Protein AF-A0A8B6G4E2-F1 (afdb_monomer)

Foldseek 3Di:
DDDDVVVVCVLVVLQWDADPVGDTDHDVVGPQQADDVSHRFQCSVVQADDPWDWAGDPPHIFTREDQQADRVRSSPDGDFVCVVQPQPDPWDWDGDRNDIATREDPQFDDRRRPHGVADWEDEEEAEAEQAPPPQVRLVVSLVVVLVVLVVFQAAPTHYFYWYWYDFPEIDTQGASHNDRDSVVVNVSSVVDTHDHGHHDVPNHVVVVVVPCSPDPPPD

Radius of gyration: 39.86 Å; Cα contacts (8 Å, |Δi|>4): 377; chains: 1; bounding box: 73×33×114 Å

Solvent-accessible surface area (backbone atoms only — not comparable to full-atom values): 12540 Å² total; per-residue (Å²): 132,91,79,53,74,70,57,50,54,59,47,46,71,46,41,28,43,69,50,100,83,76,51,72,42,82,36,86,79,46,56,92,50,41,49,98,86,26,47,82,35,57,46,70,72,62,69,40,28,85,83,24,50,64,41,65,50,100,89,45,64,45,46,52,47,51,93,32,33,22,65,93,54,34,19,65,41,71,34,62,45,48,81,76,60,64,32,32,84,79,19,48,60,43,70,38,87,65,41,66,47,42,53,44,43,98,56,32,36,67,79,40,20,77,39,69,66,64,72,61,65,39,83,44,74,47,80,43,65,28,32,41,86,49,68,68,53,33,54,52,53,44,50,51,50,46,57,51,43,72,75,49,63,42,22,98,72,25,38,19,55,22,31,33,38,27,24,79,60,54,44,78,75,37,49,39,78,76,44,61,37,45,67,62,44,40,59,54,48,70,69,68,72,53,43,94,45,61,78,40,67,72,62,24,56,54,44,60,71,65,47,72,78,82,62,78,74,84,125

pLDDT: mean 79.57, std 17.5, range [35.31, 98.06]

Structure (mmCIF, N/CA/C/O backbone):
data_AF-A0A8B6G4E2-F1
#
_entry.id   AF-A0A8B6G4E2-F1
#
loop_
_atom_site.group_PDB
_atom_site.id
_atom_site.type_symbol
_atom_site.label_atom_id
_atom_site.label_alt_id
_atom_site.label_comp_id
_atom_site.label_asym_id
_atom_site.label_entity_id
_atom_site.label_seq_id
_atom_site.pdbx_PDB_ins_code
_atom_site.Cartn_x
_atom_site.Cartn_y
_atom_site.Cartn_z
_atom_site.occupancy
_atom_site.B_iso_or_equiv
_atom_site.auth_seq_id
_atom_site.auth_comp_id
_atom_site.auth_asym_id
_atom_site.auth_atom_id
_atom_site.pdbx_PDB_model_num
ATOM 1 N N . MET A 1 1 ? 30.696 2.461 -69.871 1.00 38.56 1 MET A N 1
ATOM 2 C CA . MET A 1 1 ? 29.418 3.190 -69.731 1.00 38.56 1 MET A CA 1
ATOM 3 C C . MET A 1 1 ? 29.715 4.412 -68.877 1.00 38.56 1 MET A C 1
ATOM 5 O O . MET A 1 1 ? 30.389 4.253 -67.870 1.00 38.56 1 MET A O 1
ATOM 9 N N . LEU A 1 2 ? 29.356 5.613 -69.334 1.00 35.50 2 LEU A N 1
ATOM 10 C CA . LEU A 1 2 ? 29.649 6.868 -68.633 1.00 35.50 2 LEU A CA 1
ATOM 11 C C . LEU A 1 2 ? 28.738 6.973 -67.405 1.00 35.50 2 LEU A C 1
ATOM 13 O O . LEU A 1 2 ? 27.527 7.116 -67.555 1.00 35.50 2 LEU A O 1
ATOM 17 N N . HIS A 1 3 ? 29.309 6.870 -66.208 1.00 45.00 3 HIS A N 1
ATOM 18 C CA . HIS A 1 3 ? 28.585 7.107 -64.962 1.00 45.00 3 HIS A CA 1
ATOM 19 C C . HIS A 1 3 ? 28.588 8.619 -64.641 1.00 45.00 3 HIS A C 1
ATOM 21 O O . HIS A 1 3 ? 29.607 9.296 -64.765 1.00 45.00 3 HIS A O 1
ATOM 27 N N . ASN A 1 4 ? 27.403 9.139 -64.313 1.00 46.47 4 ASN A N 1
ATOM 28 C CA . ASN A 1 4 ? 27.035 10.538 -64.036 1.00 46.47 4 ASN A CA 1
ATOM 29 C C . ASN A 1 4 ? 27.764 11.094 -62.777 1.00 46.47 4 ASN A C 1
ATOM 31 O O . ASN A 1 4 ? 28.052 10.340 -61.849 1.00 46.47 4 ASN A O 1
ATOM 35 N N . GLU A 1 5 ? 28.055 12.399 -62.701 1.00 52.06 5 GLU A N 1
ATOM 36 C CA . GLU A 1 5 ? 28.668 13.045 -61.518 1.00 52.06 5 GLU A CA 1
ATOM 37 C C . GLU A 1 5 ? 27.904 12.811 -60.195 1.00 52.06 5 GLU A C 1
ATOM 39 O O . GLU A 1 5 ? 28.538 12.686 -59.152 1.00 52.06 5 GLU A O 1
ATOM 44 N N . GLN A 1 6 ? 26.582 12.622 -60.220 1.00 49.38 6 GLN A N 1
ATOM 45 C CA . GLN A 1 6 ? 25.785 12.213 -59.052 1.00 49.38 6 GLN A CA 1
ATOM 46 C C . GLN A 1 6 ? 26.131 10.804 -58.558 1.00 49.38 6 GLN A C 1
ATOM 48 O O . GLN A 1 6 ? 26.122 10.554 -57.357 1.00 49.38 6 GLN A O 1
ATOM 53 N N . SER A 1 7 ? 26.474 9.874 -59.458 1.00 51.03 7 SER A N 1
ATOM 54 C CA . SER A 1 7 ? 26.975 8.562 -59.028 1.00 51.03 7 SER A CA 1
ATOM 55 C C . SER A 1 7 ? 28.370 8.671 -58.409 1.00 51.03 7 SER A C 1
ATOM 57 O O . SER A 1 7 ? 28.667 7.938 -57.475 1.00 51.03 7 SER A O 1
ATOM 59 N N . ARG A 1 8 ? 29.195 9.640 -58.837 1.00 51.41 8 ARG A N 1
ATOM 60 C CA . ARG A 1 8 ? 30.506 9.908 -58.225 1.00 51.41 8 ARG A CA 1
ATOM 61 C C . ARG A 1 8 ? 30.350 10.328 -56.763 1.00 51.41 8 ARG A C 1
ATOM 63 O O . ARG A 1 8 ? 30.973 9.718 -55.910 1.00 51.41 8 ARG A O 1
ATOM 70 N N . GLU A 1 9 ? 29.493 11.299 -56.455 1.00 54.09 9 GLU A N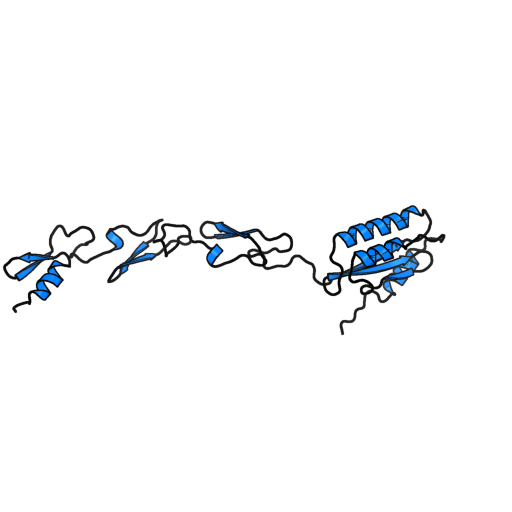 1
ATOM 71 C CA . GLU A 1 9 ? 29.267 11.737 -55.065 1.00 54.09 9 GLU A CA 1
ATOM 72 C C . GLU A 1 9 ? 28.673 10.635 -54.181 1.00 54.09 9 GLU A C 1
ATOM 74 O O . GLU A 1 9 ? 29.111 10.466 -53.046 1.00 54.09 9 GLU A O 1
ATOM 79 N N . HIS A 1 10 ? 27.745 9.833 -54.715 1.00 55.91 10 HIS A N 1
ATOM 80 C CA . HIS A 1 10 ? 27.161 8.710 -53.982 1.00 55.91 10 HIS A CA 1
ATOM 81 C C . HIS A 1 10 ? 28.202 7.633 -53.627 1.00 55.91 10 HIS A C 1
ATOM 83 O O . HIS A 1 10 ? 28.238 7.174 -52.490 1.00 55.91 10 HIS A O 1
ATOM 89 N N . TYR A 1 11 ? 29.090 7.265 -54.561 1.00 50.00 11 TYR A N 1
ATOM 90 C CA . TYR A 1 11 ? 30.145 6.283 -54.290 1.00 50.00 11 TYR A CA 1
ATOM 91 C C . TYR A 1 11 ? 31.271 6.860 -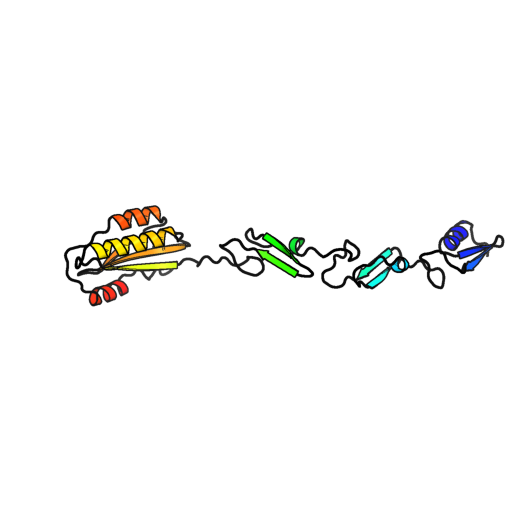53.423 1.00 50.00 11 TYR A C 1
ATOM 93 O O . TYR A 1 11 ? 31.679 6.212 -52.463 1.00 50.00 11 TYR A O 1
ATOM 101 N N . CYS A 1 12 ? 31.759 8.079 -53.686 1.00 55.19 12 CYS A N 1
ATOM 102 C CA . CYS A 1 12 ? 32.825 8.660 -52.860 1.00 55.19 12 CYS A CA 1
ATOM 103 C C . CYS A 1 12 ? 32.332 9.040 -51.439 1.00 55.19 12 CYS A C 1
ATOM 105 O O . CYS A 1 12 ? 33.147 9.168 -50.529 1.00 55.19 12 CYS A O 1
ATOM 107 N N . GLY A 1 13 ? 31.014 9.178 -51.226 1.00 52.88 13 GLY A N 1
ATOM 108 C CA . GLY A 1 13 ? 30.389 9.366 -49.909 1.00 52.88 13 GLY A CA 1
ATOM 109 C C . GLY A 1 13 ? 30.305 8.099 -49.044 1.00 52.88 13 GLY A C 1
ATOM 110 O O . GLY A 1 13 ? 30.078 8.214 -47.846 1.00 52.88 13 GLY A O 1
ATOM 111 N N . LEU A 1 14 ? 30.536 6.914 -49.624 1.00 55.09 14 LEU A N 1
ATOM 112 C CA . LEU A 1 14 ? 30.539 5.605 -48.948 1.00 55.09 14 LEU A CA 1
ATOM 113 C C . LEU A 1 14 ? 31.975 5.067 -48.759 1.00 55.09 14 LEU A C 1
ATOM 115 O O . LEU A 1 14 ? 32.261 3.897 -48.984 1.00 55.09 14 LEU A O 1
ATOM 119 N N . GLY A 1 15 ? 32.931 5.946 -48.439 1.00 54.97 15 GLY A N 1
ATOM 120 C CA . GLY A 1 15 ? 34.325 5.568 -48.154 1.00 54.97 15 GLY A CA 1
ATOM 121 C C . GLY A 1 15 ? 35.173 5.134 -49.366 1.00 54.97 15 GLY A C 1
ATOM 122 O O . GLY A 1 15 ? 36.302 4.660 -49.199 1.00 54.97 15 GLY A O 1
ATOM 123 N N . HIS A 1 16 ? 34.688 5.317 -50.597 1.00 57.03 16 HIS A N 1
ATOM 124 C CA . HIS A 1 16 ? 35.477 5.065 -51.805 1.00 57.03 16 HIS A CA 1
ATOM 125 C C . HIS A 1 16 ? 36.355 6.271 -52.184 1.00 57.03 16 HIS A C 1
ATOM 127 O O . HIS A 1 16 ? 35.929 7.422 -52.128 1.00 57.03 16 HIS A O 1
ATOM 133 N N . THR A 1 17 ? 37.576 6.007 -52.656 1.00 57.28 17 THR A N 1
ATOM 134 C CA . THR A 1 17 ? 38.409 7.009 -53.343 1.00 57.28 17 THR A CA 1
ATOM 135 C C . THR A 1 1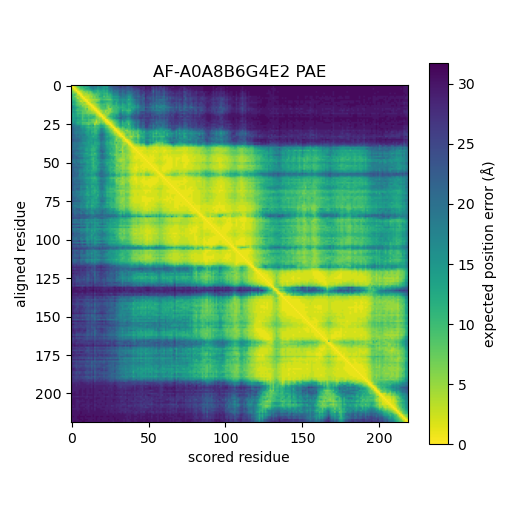7 ? 38.181 6.932 -54.847 1.00 57.28 17 THR A C 1
ATOM 137 O O . THR A 1 17 ? 38.138 5.847 -55.428 1.00 57.28 17 THR A O 1
ATOM 140 N N . CYS A 1 18 ? 38.056 8.088 -55.492 1.00 55.97 18 CYS A N 1
ATOM 141 C CA . CYS A 1 18 ? 37.693 8.200 -56.902 1.00 55.97 18 CYS A CA 1
ATOM 142 C C . CYS A 1 18 ? 38.834 8.882 -57.682 1.00 55.97 18 CYS A C 1
ATOM 144 O O . CY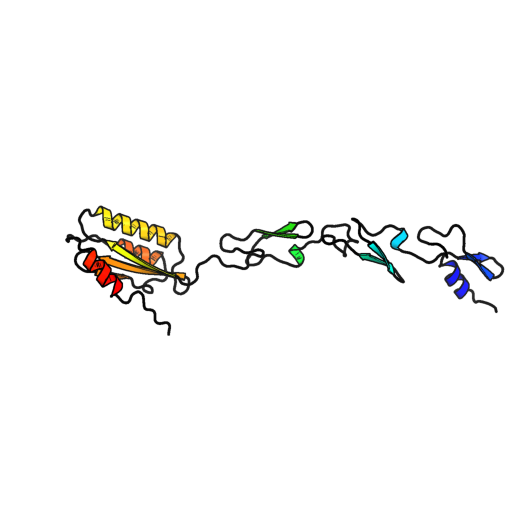S A 1 18 ? 39.224 9.998 -57.336 1.00 55.97 18 CYS A O 1
ATOM 146 N N . THR A 1 19 ? 39.390 8.248 -58.727 1.00 54.84 19 THR A N 1
ATOM 147 C CA . THR A 1 19 ? 40.378 8.910 -59.607 1.00 54.84 19 THR A CA 1
ATOM 148 C C . THR A 1 19 ? 39.713 9.816 -60.640 1.00 54.84 19 THR A C 1
ATOM 150 O O . THR A 1 19 ? 38.551 9.640 -61.012 1.00 54.84 19 THR A O 1
ATOM 153 N N . ALA A 1 20 ? 40.499 10.744 -61.198 1.00 52.72 20 ALA A N 1
ATOM 154 C CA . ALA A 1 20 ? 40.094 11.610 -62.309 1.00 52.72 20 ALA A CA 1
ATOM 155 C C . ALA A 1 20 ? 39.601 10.842 -63.560 1.00 52.72 20 ALA A C 1
ATOM 157 O O . ALA A 1 20 ? 38.943 11.427 -64.415 1.00 52.72 20 ALA A O 1
ATOM 158 N N . THR A 1 21 ? 39.885 9.537 -63.666 1.00 54.09 21 THR A N 1
ATOM 159 C CA . THR A 1 21 ? 39.529 8.657 -64.792 1.00 54.09 21 THR A CA 1
ATOM 160 C C . THR A 1 21 ? 38.299 7.767 -64.540 1.00 54.09 21 THR A C 1
ATOM 162 O O . THR A 1 21 ? 38.110 6.786 -65.252 1.00 54.09 21 THR A O 1
ATOM 165 N N . GLN A 1 22 ? 37.438 8.116 -63.572 1.00 50.28 22 GLN A N 1
ATOM 166 C CA . GLN A 1 22 ? 36.164 7.433 -63.252 1.00 50.28 22 GLN A CA 1
ATOM 167 C C . GLN A 1 22 ? 36.278 6.033 -62.612 1.00 50.28 22 GLN A C 1
ATOM 169 O O . GLN A 1 22 ? 35.273 5.331 -62.510 1.00 50.28 22 GLN A O 1
ATOM 174 N N . ALA A 1 23 ? 37.452 5.622 -62.124 1.00 49.25 23 ALA A N 1
ATOM 175 C CA . ALA A 1 23 ? 37.571 4.400 -61.329 1.00 49.25 23 ALA A CA 1
ATOM 176 C C . ALA A 1 23 ? 37.375 4.718 -59.835 1.00 49.25 23 ALA A C 1
ATOM 178 O O . ALA A 1 23 ? 38.158 5.468 -59.251 1.00 49.25 23 ALA A O 1
ATOM 179 N N . CYS A 1 24 ? 36.331 4.151 -59.220 1.00 53.06 24 CYS A N 1
ATOM 180 C CA . CYS A 1 24 ? 36.155 4.147 -57.765 1.00 53.06 24 CYS A CA 1
ATOM 181 C C . CYS A 1 24 ? 36.825 2.889 -57.201 1.00 53.06 24 CYS A C 1
ATOM 183 O O . CYS A 1 24 ? 36.514 1.781 -57.636 1.00 53.06 24 CYS A O 1
ATOM 185 N N . TYR A 1 25 ? 37.739 3.045 -56.247 1.00 56.41 25 TYR A N 1
ATOM 186 C CA . TYR A 1 25 ? 38.377 1.933 -55.541 1.00 56.41 25 TYR A CA 1
ATOM 187 C C . TYR A 1 25 ? 38.290 2.155 -54.034 1.00 56.41 25 TYR A C 1
ATOM 189 O O . TYR A 1 25 ? 38.222 3.289 -53.556 1.00 56.41 25 TYR A O 1
ATOM 197 N N . LEU A 1 26 ? 38.255 1.050 -53.288 1.00 54.66 26 LEU A N 1
ATOM 198 C CA . LEU A 1 26 ? 38.266 1.063 -51.827 1.00 54.66 26 LEU A CA 1
ATOM 199 C C . LEU A 1 26 ? 39.482 1.853 -51.339 1.00 54.66 26 LEU A C 1
ATOM 201 O O . LEU A 1 26 ? 40.615 1.533 -51.709 1.00 54.66 26 LEU A O 1
ATOM 205 N N . SER A 1 27 ? 39.244 2.895 -50.542 1.00 54.97 27 SER A N 1
ATOM 206 C CA . SER A 1 27 ? 40.332 3.600 -49.876 1.00 54.97 27 SER A CA 1
ATOM 207 C C . SER A 1 27 ? 40.816 2.725 -48.720 1.00 54.97 27 SER A C 1
ATOM 209 O O . SER A 1 27 ? 40.058 2.379 -47.821 1.00 54.97 27 SER A O 1
ATOM 211 N N . THR A 1 28 ? 42.071 2.284 -48.763 1.00 53.78 28 THR A N 1
ATOM 212 C CA . THR A 1 28 ? 42.733 1.696 -47.594 1.00 53.78 28 THR A CA 1
ATOM 213 C C . THR A 1 28 ? 43.784 2.689 -47.111 1.00 53.78 28 THR A C 1
ATOM 215 O O . THR A 1 28 ? 44.718 2.953 -47.878 1.00 53.78 28 THR A O 1
ATOM 218 N N . PRO A 1 29 ? 43.663 3.235 -45.884 1.00 58.38 29 PRO A N 1
ATOM 219 C CA . PRO A 1 29 ? 42.653 2.932 -44.852 1.00 58.38 29 PRO A CA 1
ATOM 220 C C . PRO A 1 29 ? 41.310 3.666 -45.081 1.00 58.38 29 PRO A C 1
ATOM 222 O O . PRO A 1 29 ? 41.336 4.829 -45.479 1.00 58.38 29 PRO A O 1
ATOM 225 N N . CYS A 1 30 ? 40.164 3.020 -44.796 1.00 56.59 30 CYS A N 1
ATOM 226 C CA . CYS A 1 30 ? 38.850 3.691 -44.800 1.00 56.59 30 CYS A CA 1
ATOM 227 C C . CYS A 1 30 ? 38.813 4.783 -43.694 1.00 56.59 30 CYS A C 1
ATOM 229 O O . CYS A 1 30 ? 39.578 4.696 -42.724 1.00 56.59 30 CYS A O 1
ATOM 231 N N . PRO A 1 31 ? 37.929 5.797 -43.790 1.00 60.78 31 PRO A N 1
ATOM 232 C CA . PRO A 1 31 ? 37.697 6.756 -42.707 1.00 60.78 31 PRO A CA 1
ATOM 233 C C . PRO A 1 31 ? 37.289 6.072 -41.386 1.00 60.78 31 PRO A C 1
ATOM 235 O O . PRO A 1 31 ? 36.800 4.942 -41.389 1.00 60.78 31 PRO A O 1
ATOM 238 N N . ALA A 1 32 ? 37.455 6.760 -40.249 1.00 52.91 32 ALA A N 1
ATOM 239 C CA . ALA A 1 32 ? 36.894 6.294 -38.975 1.00 52.91 32 ALA A CA 1
ATOM 240 C C . AL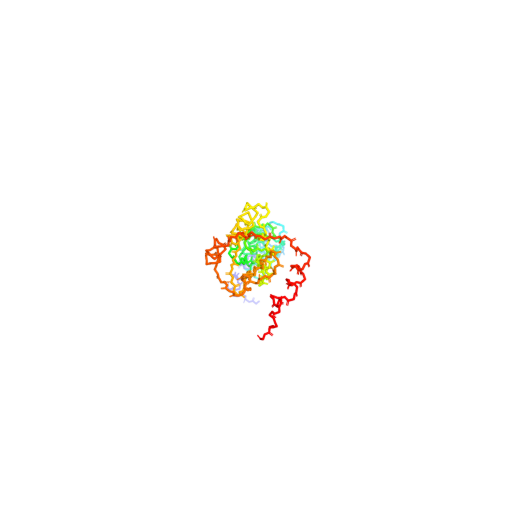A A 1 32 ? 35.380 6.028 -39.136 1.00 52.91 32 ALA A C 1
ATOM 242 O O . ALA A 1 32 ? 34.726 6.781 -39.854 1.00 52.91 32 ALA A O 1
ATOM 243 N N . HIS A 1 33 ? 34.851 4.979 -38.487 1.00 55.75 33 HIS A N 1
ATOM 244 C CA . HIS A 1 33 ? 33.469 4.453 -38.609 1.00 55.75 33 HIS A CA 1
ATOM 245 C C . HIS A 1 33 ? 33.171 3.500 -39.790 1.00 55.75 33 HIS A C 1
ATOM 247 O O . HIS A 1 33 ? 32.034 3.068 -39.946 1.00 55.75 33 HIS A O 1
ATOM 253 N N . TYR A 1 34 ? 34.176 3.092 -40.576 1.00 59.22 34 TYR A N 1
ATOM 254 C CA . TYR A 1 34 ? 33.993 2.181 -41.719 1.00 59.22 34 TYR A CA 1
ATOM 255 C C . TYR A 1 34 ? 34.728 0.836 -41.541 1.00 59.22 34 TYR A C 1
ATOM 257 O O . TYR A 1 34 ? 35.866 0.801 -41.066 1.00 59.22 34 TYR A O 1
ATOM 265 N N . HIS A 1 35 ? 34.099 -0.281 -41.944 1.00 60.91 35 HIS A N 1
ATOM 266 C CA . HIS A 1 35 ? 34.680 -1.637 -41.866 1.00 60.91 35 HIS A CA 1
ATOM 267 C C . HIS A 1 35 ? 35.313 -2.115 -43.198 1.00 60.91 35 HIS A C 1
ATOM 269 O O . HIS A 1 35 ? 35.401 -1.365 -44.171 1.00 60.91 35 HIS A O 1
ATOM 275 N N . LEU A 1 36 ? 35.792 -3.368 -43.256 1.00 52.88 36 LEU A N 1
ATOM 276 C CA . LEU A 1 36 ? 36.356 -3.999 -44.459 1.00 52.88 36 LEU A CA 1
ATOM 277 C C . LEU A 1 36 ? 35.330 -3.979 -45.607 1.00 52.88 36 LEU A C 1
ATOM 279 O O . LEU A 1 36 ? 34.314 -4.661 -45.545 1.00 52.88 36 LEU A O 1
ATOM 283 N N . GLY A 1 37 ? 35.612 -3.196 -46.653 1.00 59.19 37 GLY A N 1
ATOM 284 C CA . GLY A 1 37 ? 34.673 -2.927 -47.753 1.00 59.19 37 GLY A CA 1
ATOM 285 C C . GLY A 1 37 ? 34.063 -1.521 -47.737 1.00 59.19 37 GLY A C 1
ATOM 286 O O . GLY A 1 37 ? 33.232 -1.230 -48.589 1.00 59.19 37 GLY A O 1
ATOM 287 N N . CYS A 1 38 ? 34.489 -0.664 -46.800 1.00 60.00 38 CYS A N 1
ATOM 288 C CA . CYS A 1 38 ? 33.989 0.689 -46.556 1.00 60.00 38 CYS A CA 1
ATOM 289 C C . CYS A 1 38 ? 32.449 0.776 -46.509 1.00 60.00 38 CYS A C 1
ATOM 291 O O . CYS A 1 38 ? 31.843 1.732 -46.982 1.00 60.00 38 CYS A O 1
ATOM 293 N N . THR A 1 39 ? 31.812 -0.213 -45.883 1.00 66.44 39 THR A N 1
ATOM 294 C CA . THR A 1 39 ? 30.417 -0.113 -45.449 1.00 66.44 39 THR A CA 1
ATOM 295 C C . THR A 1 39 ? 30.360 0.668 -44.139 1.00 66.44 39 THR A C 1
ATOM 297 O O . THR A 1 39 ? 31.179 0.427 -43.244 1.00 66.44 39 THR A O 1
ATOM 300 N N . ASP A 1 40 ? 29.422 1.607 -44.057 1.00 72.44 40 ASP A N 1
ATOM 301 C CA . ASP A 1 40 ? 29.123 2.362 -42.840 1.00 72.44 40 ASP A CA 1
ATOM 302 C C . ASP A 1 40 ? 28.648 1.384 -41.754 1.00 72.44 40 ASP A C 1
ATOM 304 O O . ASP A 1 40 ? 27.768 0.570 -42.026 1.00 72.44 40 ASP A O 1
ATOM 308 N N . ASN A 1 41 ? 29.293 1.398 -40.584 1.00 79.56 41 ASN A N 1
ATOM 309 C CA . ASN A 1 41 ? 28.914 0.574 -39.437 1.00 79.56 41 ASN A CA 1
ATOM 310 C C . ASN A 1 41 ? 28.926 1.445 -38.180 1.00 79.56 41 ASN A C 1
ATOM 312 O O . ASN A 1 41 ? 29.989 1.802 -37.650 1.00 79.56 41 ASN A O 1
ATOM 316 N N . GLN A 1 42 ? 27.735 1.758 -37.680 1.00 85.38 42 GLN A N 1
ATOM 317 C CA . GLN A 1 42 ? 27.568 2.700 -36.580 1.00 85.38 42 GLN A CA 1
ATOM 318 C C . GLN A 1 42 ? 28.007 2.120 -35.229 1.00 85.38 42 GLN A C 1
ATOM 320 O O . GLN A 1 42 ? 28.288 2.880 -34.306 1.00 85.38 42 GLN A O 1
ATOM 325 N N . CYS A 1 43 ? 28.182 0.802 -35.111 1.00 90.94 43 CYS A N 1
ATOM 326 C CA . CYS A 1 43 ? 28.704 0.170 -33.899 1.00 90.94 43 CYS A CA 1
ATOM 327 C C . CYS A 1 43 ? 30.204 0.396 -33.673 1.00 90.94 43 CYS A C 1
ATOM 329 O O . CYS A 1 43 ? 30.692 0.203 -32.559 1.00 90.94 43 CYS A O 1
ATOM 331 N N . LEU A 1 44 ? 30.953 0.837 -34.690 1.00 87.25 44 LEU A N 1
ATOM 332 C CA . LEU A 1 44 ? 32.393 1.093 -34.565 1.00 87.25 44 LEU A CA 1
ATOM 333 C C . LEU A 1 44 ? 32.728 2.315 -33.695 1.00 87.25 44 LEU A C 1
ATOM 335 O O . LEU A 1 44 ? 33.883 2.477 -33.301 1.00 87.25 44 LEU A O 1
ATOM 339 N N . SER A 1 45 ? 31.748 3.169 -33.381 1.00 88.56 45 SER A N 1
ATOM 340 C CA . SER A 1 45 ? 31.902 4.246 -32.394 1.00 88.56 45 SER A CA 1
ATOM 341 C C . SER A 1 45 ? 31.749 3.772 -30.943 1.00 88.56 45 SER A C 1
ATOM 343 O O . SER A 1 45 ? 31.930 4.583 -30.040 1.00 88.56 45 SER A O 1
ATOM 345 N N . PHE A 1 46 ? 31.456 2.483 -30.718 1.00 91.56 46 PHE A N 1
ATOM 346 C CA . PHE A 1 46 ? 31.139 1.900 -29.409 1.00 91.56 46 PHE A CA 1
ATOM 347 C C . PHE A 1 46 ? 30.038 2.669 -28.655 1.00 91.56 46 PHE A C 1
ATOM 349 O O . PHE A 1 46 ? 30.270 3.110 -27.529 1.00 91.56 46 PHE A O 1
ATOM 356 N N . PRO A 1 47 ? 28.848 2.851 -29.259 1.00 94.62 47 PRO A N 1
ATOM 357 C CA . PRO A 1 47 ? 27.809 3.688 -28.666 1.00 94.62 47 PRO A CA 1
ATOM 358 C C . PRO A 1 47 ? 27.085 3.023 -27.486 1.00 94.62 47 PRO A C 1
ATOM 360 O O . PRO A 1 47 ? 26.560 3.714 -26.626 1.00 94.62 47 PRO A O 1
ATOM 363 N N . CYS A 1 48 ? 27.058 1.688 -27.429 1.00 97.81 48 CYS A N 1
ATOM 364 C CA . CYS A 1 48 ? 26.319 0.955 -26.406 1.00 97.81 48 CYS A CA 1
ATOM 365 C C . CYS A 1 48 ? 27.131 0.773 -25.122 1.00 97.81 48 CYS A C 1
ATOM 367 O O . CYS A 1 48 ? 28.302 0.381 -25.152 1.00 97.81 48 CYS A O 1
ATOM 369 N N . HIS A 1 49 ? 26.481 0.989 -23.982 1.00 97.81 49 HIS A N 1
ATOM 370 C CA . HIS A 1 49 ? 27.116 0.962 -22.669 1.00 97.81 49 HIS A CA 1
ATOM 371 C C . HIS A 1 49 ? 26.812 -0.317 -21.871 1.00 97.81 49 HIS A C 1
ATOM 373 O O . HIS A 1 49 ? 25.988 -1.146 -22.250 1.00 97.81 49 HIS A O 1
ATOM 379 N N . ASN A 1 50 ? 27.529 -0.498 -20.757 1.00 96.94 50 ASN A N 1
ATOM 380 C CA . ASN A 1 50 ? 27.250 -1.504 -19.722 1.00 96.94 50 ASN A CA 1
ATOM 381 C C . ASN A 1 50 ? 27.080 -2.957 -20.212 1.00 96.94 50 ASN A C 1
ATOM 383 O O . ASN A 1 50 ? 26.291 -3.731 -19.674 1.00 96.94 50 ASN A O 1
ATOM 387 N N . GLY A 1 51 ? 27.873 -3.348 -21.214 1.00 95.38 51 GLY A N 1
ATOM 388 C CA . GLY A 1 51 ? 27.885 -4.717 -21.740 1.00 95.38 51 GLY A CA 1
ATOM 389 C C . GLY A 1 51 ? 26.760 -5.024 -22.730 1.00 95.38 51 GLY A C 1
ATOM 390 O O . GLY A 1 51 ? 26.554 -6.190 -23.063 1.00 95.38 51 GLY A O 1
ATOM 391 N N . ALA A 1 52 ? 26.049 -4.003 -23.207 1.00 97.56 52 ALA A N 1
ATOM 392 C CA . ALA A 1 52 ? 25.062 -4.139 -24.267 1.00 97.56 52 ALA A CA 1
ATOM 393 C C . ALA A 1 52 ? 25.690 -4.578 -25.601 1.00 97.56 52 ALA A C 1
ATOM 395 O O . ALA A 1 52 ? 26.840 -4.260 -25.916 1.00 97.56 52 ALA A O 1
ATOM 396 N N . THR A 1 53 ? 24.909 -5.308 -26.402 1.00 97.62 53 THR A N 1
ATOM 397 C CA . THR A 1 53 ? 25.308 -5.706 -27.761 1.00 97.62 53 THR A CA 1
ATOM 398 C C . THR A 1 53 ? 24.849 -4.647 -28.752 1.00 97.62 53 THR A C 1
ATOM 400 O O . THR A 1 53 ? 23.672 -4.299 -28.773 1.00 97.62 53 THR A O 1
ATOM 403 N N . CYS A 1 54 ? 25.770 -4.146 -29.575 1.00 96.69 54 CYS A N 1
ATOM 404 C CA . CYS A 1 54 ? 25.434 -3.207 -30.637 1.00 96.69 54 CYS A CA 1
ATOM 405 C C . CYS A 1 54 ? 25.053 -3.951 -31.918 1.00 96.69 54 CYS A C 1
ATOM 407 O O . CYS A 1 54 ? 25.821 -4.784 -32.406 1.00 96.69 54 CYS A O 1
ATOM 409 N N . GLU A 1 55 ? 23.894 -3.612 -32.468 1.00 95.62 55 GLU A N 1
ATOM 410 C CA . GLU A 1 55 ? 23.439 -4.052 -33.780 1.00 95.62 55 GLU A CA 1
ATOM 411 C C . GLU A 1 55 ? 23.470 -2.880 -34.759 1.00 95.62 55 GLU A C 1
ATOM 413 O O . GLU A 1 55 ? 22.836 -1.848 -34.544 1.00 95.62 55 GLU A O 1
ATOM 418 N N . ASP A 1 56 ? 24.214 -3.050 -35.847 1.00 91.12 56 ASP A N 1
ATOM 419 C CA . ASP A 1 56 ? 24.253 -2.096 -36.950 1.00 91.12 56 ASP A CA 1
ATOM 420 C C . ASP A 1 56 ? 22.949 -2.172 -37.757 1.00 91.12 56 ASP A C 1
ATOM 422 O O . ASP A 1 56 ? 22.439 -3.261 -38.039 1.00 91.12 56 ASP A O 1
ATOM 426 N N . THR A 1 57 ? 22.394 -1.023 -38.132 1.00 88.06 57 THR A N 1
ATOM 427 C CA . THR A 1 57 ? 21.178 -0.924 -38.952 1.00 88.06 57 THR A CA 1
ATOM 428 C C . THR A 1 57 ? 21.472 -0.120 -40.218 1.00 88.06 57 THR A C 1
ATOM 430 O O . THR A 1 57 ? 22.539 0.453 -40.377 1.00 88.06 57 THR A O 1
ATOM 433 N N . SER A 1 58 ? 20.524 -0.031 -41.154 1.00 83.12 58 SER A N 1
ATOM 434 C CA . SER A 1 58 ? 20.767 0.649 -42.438 1.00 83.12 58 SER A CA 1
ATOM 435 C C . SER A 1 58 ? 21.105 2.143 -42.331 1.00 83.12 58 SER A C 1
ATOM 437 O O . SER A 1 58 ? 21.575 2.721 -43.308 1.00 83.12 58 SER A O 1
ATOM 439 N N . THR A 1 59 ? 20.784 2.789 -41.207 1.00 82.19 59 THR A N 1
ATOM 440 C CA . THR A 1 59 ? 20.932 4.245 -41.024 1.00 82.19 59 THR A CA 1
ATOM 441 C C . THR A 1 59 ? 21.357 4.655 -39.606 1.00 82.19 59 THR A C 1
ATOM 443 O O . THR A 1 59 ? 21.401 5.848 -39.314 1.00 82.19 59 THR A O 1
ATOM 446 N N . SER A 1 60 ? 21.559 3.705 -38.691 1.00 90.00 60 SER A N 1
ATOM 447 C CA . SER A 1 60 ? 21.827 3.943 -37.265 1.00 90.00 60 SER A CA 1
ATOM 448 C C . SER A 1 60 ? 22.266 2.644 -36.574 1.00 90.00 60 SER A C 1
ATOM 450 O O . SER A 1 60 ? 22.481 1.627 -37.221 1.00 90.00 60 SER A O 1
ATOM 452 N N . TYR A 1 61 ? 22.297 2.618 -35.252 1.00 92.88 61 TYR A N 1
ATOM 453 C CA . TYR A 1 61 ? 22.534 1.414 -34.465 1.00 92.88 61 TYR A CA 1
ATOM 454 C C . TYR A 1 61 ? 21.360 1.144 -33.516 1.00 92.88 61 TYR A C 1
ATOM 456 O O . TYR A 1 61 ? 20.530 2.017 -33.265 1.00 92.88 61 TYR A O 1
ATOM 464 N N . ASN A 1 62 ? 21.301 -0.071 -32.982 1.00 96.25 62 ASN A N 1
ATOM 465 C CA . ASN A 1 62 ? 20.416 -0.456 -31.891 1.00 96.25 62 ASN A CA 1
ATOM 466 C C . ASN A 1 62 ? 21.246 -1.086 -30.768 1.00 96.25 62 ASN A C 1
ATOM 468 O O . ASN A 1 62 ? 22.075 -1.962 -31.024 1.00 96.25 62 ASN A O 1
ATOM 472 N N . CYS A 1 63 ? 21.022 -0.656 -29.530 1.00 98.06 63 CYS A N 1
ATOM 473 C CA . CYS A 1 63 ? 21.670 -1.246 -28.367 1.00 98.06 63 CYS A CA 1
ATOM 474 C C . CYS A 1 63 ? 20.742 -2.265 -27.710 1.00 98.06 63 CYS A C 1
ATOM 476 O O . CYS A 1 63 ? 19.728 -1.921 -27.105 1.00 98.06 63 CYS A O 1
ATOM 478 N N . LEU A 1 64 ? 21.117 -3.539 -27.792 1.00 97.81 64 LEU A N 1
ATOM 479 C CA . LEU A 1 64 ? 20.468 -4.602 -27.038 1.00 97.81 64 LEU A CA 1
ATOM 480 C C . LEU A 1 64 ? 20.992 -4.580 -25.602 1.00 97.81 64 LEU A C 1
ATOM 482 O O . LEU A 1 64 ? 22.045 -5.150 -25.294 1.00 97.81 64 LEU A O 1
ATOM 486 N N . CYS A 1 65 ? 20.258 -3.881 -24.741 1.00 98.00 65 CYS A N 1
ATOM 487 C CA . CYS A 1 65 ? 20.588 -3.747 -23.332 1.00 98.00 65 CYS A CA 1
ATOM 488 C C . CYS A 1 65 ? 20.478 -5.078 -22.582 1.00 98.00 65 CYS A C 1
ATOM 490 O O . CYS A 1 65 ? 19.559 -5.872 -22.790 1.00 98.00 65 CYS A O 1
ATOM 492 N N . VAL A 1 66 ? 21.402 -5.288 -21.645 1.00 97.12 66 VAL A N 1
ATOM 493 C CA . VAL A 1 66 ? 21.221 -6.266 -20.566 1.00 97.12 66 VAL A CA 1
ATOM 494 C C . VAL A 1 66 ? 20.064 -5.778 -19.670 1.00 97.12 66 VAL A C 1
ATOM 496 O O . VAL A 1 66 ? 19.918 -4.562 -19.521 1.00 97.12 66 VAL A O 1
ATOM 499 N N . PRO A 1 67 ? 19.242 -6.671 -19.077 1.00 95.81 67 PRO A N 1
ATOM 500 C CA . PRO A 1 67 ? 18.177 -6.262 -18.158 1.00 95.81 67 PRO A CA 1
ATOM 501 C C . PRO A 1 67 ? 18.669 -5.287 -17.076 1.00 95.81 67 PRO A C 1
ATOM 503 O O . PRO A 1 67 ? 19.749 -5.488 -16.515 1.00 95.81 67 PRO A O 1
ATOM 506 N N . GLY A 1 68 ? 17.885 -4.236 -16.822 1.00 94.75 68 GLY A N 1
ATOM 507 C CA . GLY A 1 68 ? 18.196 -3.160 -15.874 1.00 94.75 68 GLY A CA 1
ATOM 508 C C . GLY A 1 68 ? 18.753 -1.880 -16.493 1.00 94.75 68 GLY A C 1
ATOM 509 O O . GLY A 1 68 ? 18.822 -0.868 -15.811 1.00 94.75 68 GLY A O 1
ATOM 510 N N . TRP A 1 69 ? 19.136 -1.879 -17.772 1.00 97.75 69 TRP A N 1
ATOM 511 C CA . TRP A 1 69 ? 19.633 -0.673 -18.444 1.00 97.75 69 TRP A CA 1
ATOM 512 C C . TRP A 1 69 ? 18.594 -0.070 -19.384 1.00 97.75 69 TRP A C 1
ATOM 514 O O . TRP A 1 69 ? 17.898 -0.797 -20.093 1.00 97.75 69 TRP A O 1
ATOM 524 N N . ASP A 1 70 ? 18.522 1.260 -19.414 1.00 96.69 70 ASP A N 1
ATOM 525 C CA . ASP A 1 70 ? 17.551 2.007 -20.207 1.00 96.69 70 ASP A CA 1
ATOM 526 C C . ASP A 1 70 ? 17.925 2.039 -21.704 1.00 96.69 70 ASP A C 1
ATOM 528 O O . ASP A 1 70 ? 18.955 2.617 -22.074 1.00 96.69 70 ASP A O 1
ATOM 532 N N . PRO A 1 71 ? 17.089 1.482 -22.603 1.00 95.06 71 PRO A N 1
ATOM 533 C CA . PRO A 1 71 ? 17.310 1.571 -24.045 1.00 95.06 71 PRO A CA 1
ATOM 534 C C . PRO A 1 71 ? 17.277 3.005 -24.584 1.00 95.06 71 PRO A C 1
ATOM 536 O O . PRO A 1 71 ? 17.872 3.270 -25.624 1.00 95.06 71 PRO A O 1
ATOM 539 N N . ALA A 1 72 ? 16.604 3.940 -23.903 1.00 95.12 72 ALA A N 1
ATOM 540 C CA . ALA A 1 72 ? 16.522 5.336 -24.332 1.00 95.12 72 ALA A CA 1
ATOM 541 C C . ALA A 1 72 ? 17.840 6.108 -24.151 1.00 95.12 72 ALA A C 1
ATOM 543 O O . ALA A 1 72 ? 17.986 7.203 -24.697 1.00 95.12 72 ALA A O 1
ATOM 544 N N . THR A 1 73 ? 18.789 5.556 -23.390 1.00 96.62 73 THR A N 1
ATOM 545 C CA . THR A 1 73 ? 20.103 6.158 -23.127 1.00 96.62 73 THR A CA 1
ATOM 546 C C . THR A 1 73 ? 21.249 5.299 -23.651 1.00 96.62 73 THR A C 1
ATOM 548 O O . THR A 1 73 ? 22.352 5.355 -23.113 1.00 96.62 73 THR A O 1
ATOM 551 N N . ASP A 1 74 ? 21.001 4.470 -24.669 1.00 97.38 74 ASP A N 1
ATOM 552 C CA . ASP A 1 74 ? 21.993 3.534 -25.217 1.00 97.38 74 ASP A CA 1
ATOM 553 C C . ASP A 1 74 ? 22.577 2.608 -24.131 1.00 97.38 74 ASP A C 1
ATOM 555 O O . ASP A 1 74 ? 23.763 2.256 -24.113 1.00 97.38 74 ASP A O 1
ATOM 559 N N . CYS A 1 75 ? 21.709 2.215 -23.190 1.00 97.94 75 CYS A N 1
ATOM 560 C CA . CYS A 1 75 ? 22.019 1.414 -22.011 1.00 97.94 75 CYS A CA 1
ATOM 561 C C . CYS A 1 75 ? 22.990 2.093 -21.027 1.00 97.94 75 CYS A C 1
ATOM 563 O O . CYS A 1 75 ? 23.618 1.405 -20.220 1.00 97.94 75 CYS A O 1
ATOM 565 N N . ALA A 1 76 ? 23.169 3.419 -21.093 1.00 98.00 76 ALA A N 1
ATOM 566 C CA . ALA A 1 76 ? 24.119 4.154 -20.253 1.00 98.00 76 ALA A CA 1
ATOM 567 C C . ALA A 1 76 ? 23.634 4.335 -18.813 1.00 98.00 76 ALA A C 1
ATOM 569 O O . ALA A 1 76 ? 24.454 4.401 -17.892 1.00 98.00 76 ALA A O 1
ATOM 570 N N . THR A 1 77 ? 22.320 4.423 -18.615 1.00 97.19 77 THR A N 1
ATOM 571 C CA . THR A 1 77 ? 21.705 4.665 -17.308 1.00 97.19 77 THR A CA 1
ATOM 572 C C . THR A 1 77 ? 20.811 3.517 -16.886 1.00 97.19 77 THR A C 1
ATOM 574 O O . THR A 1 77 ? 20.241 2.818 -17.722 1.00 97.19 77 THR A O 1
ATOM 577 N N . ASP A 1 78 ? 20.696 3.350 -15.575 1.00 97.12 78 ASP A N 1
ATOM 578 C CA . ASP A 1 78 ? 19.721 2.469 -14.941 1.00 97.12 78 ASP A CA 1
ATOM 579 C C . ASP A 1 78 ? 18.314 2.754 -15.483 1.00 97.12 78 ASP A C 1
ATOM 581 O O . ASP A 1 78 ? 17.935 3.923 -15.645 1.00 97.12 78 ASP A O 1
ATOM 585 N N . PHE A 1 79 ? 17.571 1.698 -15.808 1.00 97.00 79 PHE A N 1
ATOM 586 C CA . PHE A 1 79 ? 16.163 1.819 -16.160 1.00 97.00 79 PHE A CA 1
ATOM 587 C C . PHE A 1 79 ? 15.380 2.258 -14.923 1.00 97.00 79 PHE A C 1
ATOM 589 O O . PHE A 1 79 ? 15.743 1.923 -13.804 1.00 97.00 79 PHE A O 1
ATOM 596 N N . ASN A 1 80 ? 14.337 3.068 -15.112 1.00 95.88 80 ASN A N 1
ATOM 597 C CA . ASN A 1 80 ? 13.528 3.543 -13.996 1.00 95.88 80 ASN A CA 1
ATOM 598 C C . ASN A 1 80 ? 12.199 2.788 -13.929 1.00 95.88 80 ASN A C 1
ATOM 600 O O . ASN A 1 80 ? 11.192 3.223 -14.499 1.00 95.88 80 ASN A O 1
ATOM 604 N N . GLU A 1 81 ? 12.187 1.665 -13.215 1.00 95.50 81 GLU A N 1
ATOM 605 C CA . GLU A 1 81 ? 11.017 0.819 -12.990 1.00 95.50 81 GLU A CA 1
ATOM 606 C C . GLU A 1 81 ? 9.848 1.606 -12.375 1.00 95.50 81 GLU A C 1
ATOM 608 O O . GLU A 1 81 ? 8.688 1.353 -12.719 1.00 95.50 81 GLU A O 1
ATOM 613 N N . CYS A 1 82 ? 10.127 2.625 -11.553 1.00 95.94 82 CYS A N 1
ATOM 614 C CA . CYS A 1 82 ? 9.095 3.458 -10.931 1.00 95.94 82 CYS A CA 1
ATOM 615 C C . CYS A 1 82 ? 8.266 4.283 -11.927 1.00 95.94 82 CYS A C 1
ATOM 617 O O . CYS A 1 82 ? 7.182 4.751 -11.571 1.00 95.94 82 CYS A O 1
ATOM 619 N N . GLN A 1 83 ? 8.734 4.482 -13.166 1.00 93.38 83 GLN A N 1
ATOM 620 C CA . GLN A 1 83 ? 7.944 5.165 -14.199 1.00 93.38 83 GLN A CA 1
ATOM 621 C C . GLN A 1 83 ? 6.905 4.259 -14.865 1.00 93.38 83 GLN A C 1
ATOM 623 O O . GLN A 1 83 ? 5.939 4.762 -15.441 1.00 93.38 83 GLN A O 1
ATOM 628 N N . VAL A 1 84 ? 7.087 2.940 -14.788 1.00 90.50 84 VAL A N 1
ATOM 629 C CA . VAL A 1 84 ? 6.233 1.959 -15.472 1.00 90.50 84 VAL A CA 1
ATOM 630 C C . VAL A 1 84 ? 5.374 1.177 -14.483 1.00 90.50 84 VAL A C 1
ATOM 632 O O . VAL A 1 84 ? 4.215 0.887 -14.780 1.00 90.50 84 VAL A O 1
ATOM 635 N N . VAL A 1 85 ? 5.911 0.871 -13.298 1.00 85.50 85 VAL A N 1
ATOM 636 C CA . VAL A 1 85 ? 5.226 0.117 -12.242 1.00 85.50 85 VAL A CA 1
ATOM 637 C C . VAL A 1 85 ? 5.076 1.000 -10.998 1.00 85.50 85 VAL A C 1
ATOM 639 O O . VAL A 1 85 ? 5.868 0.909 -10.061 1.00 85.50 85 VAL A O 1
ATOM 642 N N . PRO A 1 86 ? 4.077 1.900 -10.971 1.00 88.06 86 PRO A N 1
ATOM 643 C CA . PRO A 1 86 ? 3.899 2.798 -9.842 1.00 88.06 86 PRO A CA 1
ATOM 644 C C . PRO A 1 86 ? 3.341 2.057 -8.621 1.00 88.06 86 PRO A C 1
ATOM 646 O O . PRO A 1 86 ? 2.423 1.241 -8.732 1.00 88.06 86 PRO A O 1
ATOM 649 N N . CYS A 1 87 ? 3.839 2.413 -7.437 1.00 96.75 87 CYS A N 1
ATOM 650 C CA . CYS A 1 87 ? 3.241 1.997 -6.171 1.00 96.75 87 CYS A CA 1
ATOM 651 C C . CYS A 1 87 ? 1.805 2.524 -6.057 1.00 96.75 87 CYS A C 1
ATOM 653 O O . CYS A 1 87 ? 1.521 3.690 -6.351 1.00 96.75 87 CYS A O 1
ATOM 655 N N . LEU A 1 88 ? 0.887 1.672 -5.611 1.00 95.38 88 LEU A N 1
ATOM 656 C CA . LEU A 1 88 ? -0.516 2.022 -5.443 1.00 95.38 88 LEU A CA 1
ATOM 657 C C . LEU A 1 88 ? -0.754 2.731 -4.108 1.00 95.38 88 LEU A C 1
ATOM 659 O O . LEU A 1 88 ? 0.104 2.789 -3.227 1.00 95.38 88 LEU A O 1
ATOM 663 N N . ASN A 1 89 ? -1.964 3.271 -3.954 1.00 94.62 89 ASN A N 1
ATOM 664 C CA . ASN A 1 89 ? -2.486 3.727 -2.668 1.00 94.62 89 ASN A CA 1
ATOM 665 C C . ASN A 1 89 ? -1.612 4.762 -1.922 1.00 94.62 89 ASN A C 1
ATOM 667 O O . ASN A 1 89 ? -1.607 4.837 -0.690 1.00 94.62 89 ASN A O 1
ATOM 671 N N . GLY A 1 90 ? -0.896 5.592 -2.685 1.00 93.12 90 GLY A N 1
ATOM 672 C CA . GLY A 1 90 ? -0.030 6.643 -2.153 1.00 93.12 90 GLY A CA 1
ATOM 673 C C . GLY A 1 90 ? 1.302 6.141 -1.594 1.00 93.12 90 GLY A C 1
ATOM 674 O O . GLY A 1 90 ? 1.935 6.879 -0.844 1.00 93.12 90 GLY A O 1
ATOM 675 N N . GLY A 1 91 ? 1.710 4.908 -1.916 1.00 96.06 91 GLY A N 1
ATOM 676 C CA . GLY A 1 91 ? 3.055 4.419 -1.620 1.00 96.06 91 GLY A CA 1
ATOM 677 C C . GLY A 1 91 ? 4.132 5.187 -2.393 1.00 96.06 91 GLY A C 1
ATOM 678 O O . GLY A 1 91 ? 3.891 5.670 -3.502 1.00 96.06 91 GLY A O 1
ATOM 679 N N . SER A 1 92 ? 5.324 5.289 -1.807 1.00 96.19 92 SER A N 1
ATOM 680 C CA . SER A 1 92 ? 6.491 5.904 -2.449 1.00 96.19 92 SER A CA 1
ATOM 681 C C . SER A 1 92 ? 7.317 4.838 -3.160 1.00 96.19 92 SER A C 1
ATOM 683 O O . SER A 1 92 ? 7.638 3.816 -2.561 1.00 96.19 92 SER A O 1
ATOM 685 N N . CYS A 1 93 ? 7.664 5.075 -4.425 1.00 97.44 93 CYS A N 1
ATOM 686 C CA . CYS A 1 93 ? 8.490 4.149 -5.197 1.00 97.44 93 CYS A CA 1
ATOM 687 C C . CYS A 1 93 ? 9.975 4.480 -5.067 1.00 97.44 93 CYS A C 1
ATOM 689 O O . CYS A 1 93 ? 10.368 5.640 -5.215 1.00 97.44 93 CYS A O 1
ATOM 691 N N . ASN A 1 94 ? 10.783 3.448 -4.849 1.00 96.69 94 ASN A N 1
ATOM 692 C CA . ASN A 1 94 ? 12.234 3.513 -4.842 1.00 96.69 94 ASN A CA 1
ATOM 693 C C . ASN A 1 94 ? 12.777 2.718 -6.030 1.00 96.69 94 ASN A C 1
ATOM 695 O O . ASN A 1 94 ? 12.565 1.506 -6.116 1.00 96.69 94 ASN A O 1
ATOM 699 N N . ASN A 1 95 ? 13.490 3.405 -6.925 1.00 96.06 95 ASN A N 1
ATOM 700 C CA . ASN A 1 95 ? 14.149 2.760 -8.055 1.00 96.06 95 ASN A CA 1
ATOM 701 C C . ASN A 1 95 ? 15.363 1.968 -7.583 1.00 96.06 95 ASN A C 1
ATOM 703 O O . ASN A 1 95 ? 16.167 2.498 -6.810 1.00 96.06 95 ASN A O 1
ATOM 707 N N . LEU A 1 96 ? 15.514 0.741 -8.070 1.00 95.62 96 LEU A N 1
ATOM 708 C CA . LEU A 1 96 ? 16.675 -0.104 -7.827 1.00 95.62 96 LEU A CA 1
ATOM 709 C C . LEU A 1 96 ? 17.184 -0.646 -9.166 1.00 95.62 96 LEU A C 1
ATOM 711 O O . LEU A 1 96 ? 16.506 -0.577 -10.177 1.00 95.62 96 LEU A O 1
ATOM 715 N N . PHE A 1 97 ? 18.385 -1.219 -9.174 1.00 96.12 97 PHE A N 1
ATOM 716 C CA . PHE A 1 97 ? 18.924 -1.779 -10.408 1.00 96.12 97 PHE A CA 1
ATOM 717 C C . PHE A 1 97 ? 18.159 -3.041 -10.827 1.00 96.12 97 PHE A C 1
ATOM 719 O O . PHE A 1 97 ? 18.246 -4.061 -10.132 1.00 96.12 97 PHE A O 1
ATOM 726 N N . ASN A 1 98 ? 17.477 -2.984 -11.978 1.00 94.88 98 ASN A N 1
ATOM 727 C CA . ASN A 1 98 ? 16.647 -4.069 -12.520 1.00 94.88 98 ASN A CA 1
ATOM 728 C C . ASN A 1 98 ? 15.541 -4.539 -11.547 1.00 94.88 98 ASN A C 1
ATOM 730 O O . ASN A 1 98 ? 15.150 -5.711 -11.568 1.00 94.88 98 ASN A O 1
ATOM 734 N N . ASP A 1 99 ? 15.100 -3.667 -10.640 1.00 95.06 99 ASP A N 1
ATOM 735 C CA . ASP A 1 99 ? 14.090 -3.965 -9.626 1.00 95.06 99 ASP A CA 1
ATOM 736 C C . ASP A 1 99 ? 13.507 -2.665 -9.051 1.00 95.06 99 ASP A C 1
ATOM 738 O O . ASP A 1 99 ? 13.977 -1.566 -9.324 1.00 95.06 99 ASP A O 1
ATOM 742 N N . PHE A 1 100 ? 12.502 -2.768 -8.192 1.00 96.12 100 PHE A N 1
ATOM 743 C CA . PHE A 1 100 ? 11.982 -1.624 -7.454 1.00 96.12 100 PHE A CA 1
ATOM 744 C C . PHE A 1 100 ? 11.413 -2.053 -6.107 1.00 96.12 100 PHE A C 1
ATOM 746 O O . PHE A 1 100 ? 11.047 -3.208 -5.892 1.00 96.12 100 PHE A O 1
ATOM 753 N N . THR A 1 101 ? 11.294 -1.101 -5.186 1.00 97.06 101 THR A N 1
ATOM 754 C CA . THR A 1 101 ? 10.553 -1.316 -3.939 1.00 97.06 101 THR A CA 1
ATOM 755 C C . THR A 1 101 ? 9.538 -0.214 -3.698 1.00 97.06 101 THR A C 1
ATOM 757 O O . THR A 1 101 ? 9.722 0.935 -4.097 1.00 97.06 101 THR A O 1
ATOM 760 N N . CYS A 1 102 ? 8.454 -0.578 -3.017 1.00 97.69 102 CYS A N 1
ATOM 761 C CA . CYS A 1 102 ? 7.420 0.350 -2.595 1.00 97.69 102 CYS A CA 1
ATOM 762 C C . CYS A 1 102 ? 7.417 0.510 -1.077 1.00 97.69 102 CYS A C 1
ATOM 764 O O . CYS A 1 102 ? 7.213 -0.457 -0.343 1.00 97.69 102 CYS A O 1
ATOM 766 N N . ASP A 1 103 ? 7.564 1.748 -0.615 1.00 96.69 103 ASP A N 1
ATOM 767 C CA . ASP A 1 103 ? 7.299 2.120 0.769 1.00 96.69 103 ASP A CA 1
ATOM 768 C C . ASP A 1 103 ? 5.804 2.393 0.925 1.00 96.69 103 ASP A C 1
ATOM 770 O O . ASP A 1 103 ? 5.293 3.462 0.569 1.00 96.69 103 ASP A O 1
ATOM 774 N N . CYS A 1 104 ? 5.083 1.396 1.431 1.00 96.44 104 CYS A N 1
ATOM 775 C CA . CYS A 1 104 ? 3.646 1.502 1.622 1.00 96.44 104 CYS A CA 1
ATOM 776 C C . CYS A 1 104 ? 3.290 2.425 2.785 1.00 96.44 104 CYS A C 1
ATOM 778 O O . CYS A 1 104 ? 3.948 2.461 3.827 1.00 96.44 104 CYS A O 1
ATOM 780 N N . THR A 1 105 ? 2.192 3.163 2.623 1.00 90.50 105 THR A N 1
ATOM 781 C CA . THR A 1 105 ? 1.596 3.887 3.747 1.00 90.50 105 THR A CA 1
ATOM 782 C C . THR A 1 105 ? 1.049 2.875 4.753 1.00 90.50 105 THR A C 1
ATOM 784 O O . THR A 1 105 ? 0.616 1.796 4.362 1.00 90.50 105 THR A O 1
ATOM 787 N N . GLY A 1 106 ? 1.046 3.206 6.049 1.00 82.69 106 GLY A N 1
ATOM 788 C CA . GLY A 1 106 ? 0.820 2.228 7.128 1.00 82.69 106 GLY A CA 1
ATOM 789 C C . GLY A 1 106 ? -0.514 1.462 7.119 1.00 82.69 106 GLY A C 1
ATOM 790 O O . GLY A 1 106 ? -0.713 0.609 7.974 1.00 82.69 106 GLY A O 1
ATOM 791 N N . ARG A 1 107 ? -1.427 1.756 6.186 1.00 84.38 107 ARG A N 1
ATOM 792 C CA . ARG A 1 107 ? -2.689 1.028 5.990 1.00 84.38 107 ARG A CA 1
ATOM 793 C C . ARG A 1 107 ? -2.659 0.022 4.828 1.00 84.38 107 ARG A C 1
ATOM 795 O O . ARG A 1 107 ? -3.654 -0.661 4.623 1.00 84.38 107 ARG A O 1
ATOM 802 N N . TYR A 1 108 ? -1.568 -0.044 4.063 1.00 93.06 108 TYR A N 1
ATOM 803 C CA . TYR A 1 108 ? -1.431 -0.920 2.901 1.00 93.06 108 TYR A CA 1
ATOM 804 C C . TYR A 1 108 ? -0.176 -1.785 2.969 1.00 93.06 108 TYR A C 1
ATOM 806 O O . TYR A 1 108 ? 0.847 -1.386 3.520 1.00 93.06 108 TYR A O 1
ATOM 814 N N . GLU A 1 109 ? -0.253 -2.944 2.327 1.00 93.69 109 GLU A N 1
ATOM 815 C CA . GLU A 1 109 ? 0.842 -3.891 2.154 1.00 93.69 109 GLU A CA 1
ATOM 816 C C . GLU A 1 109 ? 0.820 -4.512 0.748 1.00 93.69 109 GLU A C 1
ATOM 818 O O . GLU A 1 109 ? -0.040 -4.210 -0.084 1.00 93.69 109 GLU A O 1
ATOM 823 N N . GLY A 1 110 ? 1.770 -5.408 0.486 1.00 94.19 110 GLY A N 1
ATOM 824 C CA . GLY A 1 110 ? 1.993 -5.999 -0.832 1.00 94.19 110 GLY A CA 1
ATOM 825 C C . GLY A 1 110 ? 3.175 -5.355 -1.550 1.00 94.19 110 GLY A C 1
ATOM 826 O O . GLY A 1 110 ? 3.700 -4.333 -1.113 1.00 94.19 110 GLY A O 1
ATOM 827 N N . SER A 1 111 ? 3.631 -5.978 -2.637 1.00 94.94 111 SER A N 1
ATOM 828 C CA . SER A 1 111 ? 4.825 -5.520 -3.364 1.00 94.94 111 SER A CA 1
ATOM 829 C C . SER A 1 111 ? 4.619 -4.166 -4.035 1.00 94.94 111 SER A C 1
ATOM 831 O O . SER A 1 111 ? 5.582 -3.439 -4.245 1.00 94.94 111 SER A O 1
ATOM 833 N N . VAL A 1 112 ? 3.368 -3.824 -4.356 1.00 96.44 112 VAL A N 1
ATOM 834 C CA . VAL A 1 112 ? 2.990 -2.535 -4.947 1.00 96.44 112 VAL A CA 1
ATOM 835 C C . VAL A 1 112 ? 1.944 -1.812 -4.099 1.00 96.44 112 VAL A C 1
ATOM 837 O O . VAL A 1 112 ? 1.233 -0.945 -4.602 1.00 96.44 112 VAL A O 1
ATOM 840 N N . CYS A 1 113 ? 1.848 -2.142 -2.808 1.00 96.69 113 CYS A N 1
ATOM 841 C CA . CYS A 1 113 ? 0.877 -1.572 -1.870 1.00 96.69 113 CYS A CA 1
ATOM 842 C C . CYS A 1 113 ? -0.588 -1.796 -2.278 1.00 96.69 113 CYS A C 1
ATOM 844 O O . CYS A 1 113 ? -1.445 -0.939 -2.058 1.00 96.69 113 CYS A O 1
ATOM 846 N N . GLU A 1 114 ? -0.887 -2.928 -2.913 1.00 94.25 114 GLU A N 1
ATOM 847 C CA . GLU A 1 114 ? -2.206 -3.264 -3.448 1.00 94.25 114 GLU A CA 1
ATOM 848 C C . GLU A 1 114 ? -3.199 -3.799 -2.409 1.00 94.25 114 GLU A C 1
ATOM 850 O O . GLU A 1 114 ? -4.404 -3.813 -2.669 1.00 94.25 114 GLU A O 1
ATOM 855 N N . LYS A 1 115 ? -2.722 -4.241 -1.242 1.00 91.88 115 LYS A N 1
ATOM 856 C CA . LYS A 1 115 ? -3.550 -4.884 -0.214 1.00 91.88 115 LYS A CA 1
ATOM 857 C C . LYS A 1 115 ? -3.857 -3.903 0.906 1.00 91.88 115 LYS A C 1
ATOM 859 O O . LYS A 1 115 ? -2.939 -3.368 1.514 1.00 91.88 115 LYS A O 1
ATOM 864 N N . ASP A 1 116 ? -5.138 -3.667 1.179 1.00 88.12 116 ASP A N 1
ATOM 865 C CA . ASP A 1 116 ? -5.586 -2.906 2.353 1.00 88.12 116 ASP A CA 1
ATOM 866 C C . ASP A 1 116 ? -5.483 -3.808 3.593 1.00 88.12 116 ASP A C 1
ATOM 868 O O . ASP A 1 116 ? -6.057 -4.896 3.611 1.00 88.12 116 ASP A O 1
ATOM 872 N N . CYS A 1 117 ? -4.731 -3.376 4.610 1.00 84.06 117 CYS A N 1
ATOM 873 C CA . CYS A 1 117 ? -4.559 -4.117 5.863 1.00 84.06 117 CYS A CA 1
ATOM 874 C C . CYS A 1 117 ? -5.744 -3.936 6.817 1.00 84.06 117 CYS A C 1
ATOM 876 O O . CYS A 1 117 ? -5.759 -4.558 7.883 1.00 84.06 117 CYS A O 1
ATOM 878 N N . ARG A 1 118 ? -6.718 -3.070 6.496 1.00 78.25 118 ARG A N 1
ATOM 879 C CA . ARG A 1 118 ? -7.943 -3.018 7.289 1.00 78.25 118 ARG A CA 1
ATOM 880 C C . ARG A 1 118 ? -8.624 -4.376 7.203 1.00 78.25 118 ARG A C 1
ATOM 882 O O . ARG A 1 118 ? -8.843 -4.880 6.097 1.00 78.25 118 ARG A O 1
ATOM 889 N N . PRO A 1 119 ? -8.991 -4.974 8.345 1.00 69.31 119 PRO A N 1
ATOM 890 C CA . PRO A 1 119 ? -9.956 -6.045 8.276 1.00 69.31 119 PRO A CA 1
ATOM 891 C C . PRO A 1 119 ? -11.221 -5.461 7.627 1.00 69.31 119 PRO A C 1
ATOM 893 O O . PRO A 1 119 ? -11.491 -4.264 7.747 1.00 69.31 119 PRO A O 1
ATOM 896 N N . GLY A 1 120 ? -11.957 -6.273 6.867 1.00 74.19 120 GLY A N 1
ATOM 897 C CA . GLY A 1 120 ? -13.278 -5.868 6.380 1.00 74.19 120 GLY A CA 1
ATOM 898 C C . GLY A 1 120 ? -14.234 -5.581 7.550 1.00 74.19 120 GLY A C 1
ATOM 899 O O . GLY A 1 120 ? -13.794 -5.369 8.675 1.00 74.19 120 GLY A O 1
ATOM 900 N N . PRO A 1 121 ? -15.554 -5.623 7.339 1.00 85.06 121 PRO A N 1
ATOM 901 C CA . PRO A 1 121 ? -16.491 -5.545 8.454 1.00 85.06 121 PRO A CA 1
ATOM 902 C C . PRO A 1 121 ? -16.143 -6.590 9.530 1.00 85.06 121 PRO A C 1
ATOM 904 O O . PRO A 1 121 ? -15.991 -7.775 9.213 1.00 85.06 121 PRO A O 1
ATOM 907 N N . VAL A 1 122 ? -15.957 -6.148 10.777 1.00 86.88 122 VAL A N 1
ATOM 908 C CA . VAL A 1 122 ? -15.628 -7.020 11.917 1.00 86.88 122 VAL A CA 1
ATOM 909 C C . VAL A 1 122 ? -16.621 -6.783 13.036 1.00 86.88 122 VAL A C 1
ATOM 911 O O . VAL A 1 122 ? -16.715 -5.677 13.563 1.00 86.88 122 VAL A O 1
ATOM 914 N N . ASP A 1 123 ? -17.267 -7.858 13.471 1.00 88.69 123 ASP A N 1
ATOM 915 C CA . ASP A 1 123 ? -18.168 -7.847 14.614 1.00 88.69 123 ASP A CA 1
ATOM 916 C C . ASP A 1 123 ? -17.413 -8.248 15.887 1.00 88.69 123 ASP A C 1
ATOM 918 O O . ASP A 1 123 ? -16.802 -9.319 15.965 1.00 88.69 123 ASP A O 1
ATOM 922 N N . ILE A 1 124 ? -17.453 -7.392 16.908 1.00 89.44 124 ILE A N 1
ATOM 923 C CA . ILE A 1 124 ? -16.891 -7.671 18.235 1.00 89.44 124 ILE A CA 1
ATOM 924 C C . ILE A 1 124 ? -17.989 -7.531 19.276 1.00 89.44 124 ILE A C 1
ATOM 926 O O . ILE A 1 124 ? -18.659 -6.509 19.351 1.00 89.44 124 ILE A O 1
ATOM 930 N N . VAL A 1 125 ? -18.130 -8.533 20.141 1.00 89.81 125 VAL A N 1
ATOM 931 C CA . VAL A 1 125 ? -19.047 -8.466 21.282 1.00 89.81 125 VAL A CA 1
ATOM 932 C C . VAL A 1 125 ? -18.249 -8.509 22.579 1.00 89.81 125 VAL A C 1
ATOM 934 O O . VAL A 1 125 ? -17.576 -9.499 22.875 1.00 89.81 125 VAL A O 1
ATOM 937 N N . PHE A 1 126 ? -18.333 -7.443 23.375 1.00 90.81 126 PHE A N 1
ATOM 938 C CA . PHE A 1 126 ? -17.772 -7.413 24.724 1.00 90.81 126 PHE A CA 1
ATOM 939 C C . PHE A 1 126 ? -18.780 -7.958 25.731 1.00 90.81 126 PHE A C 1
ATOM 941 O O . PHE A 1 126 ? -19.912 -7.492 25.797 1.00 90.81 126 PHE A O 1
ATOM 948 N N . VAL A 1 127 ? -18.354 -8.908 26.562 1.00 86.50 127 VAL A N 1
ATOM 949 C CA . VAL A 1 127 ? -19.152 -9.420 27.683 1.00 86.50 127 VAL A CA 1
ATOM 950 C C . VAL A 1 127 ? -18.569 -8.859 28.980 1.00 86.50 127 VAL A C 1
ATOM 952 O O . VAL A 1 127 ? -17.450 -9.200 29.362 1.00 86.50 127 VAL A O 1
ATOM 955 N N . VAL A 1 128 ? -19.305 -7.959 29.631 1.00 87.12 128 VAL A N 1
ATOM 956 C CA . VAL A 1 128 ? -18.844 -7.136 30.756 1.00 87.12 128 VAL A CA 1
ATOM 957 C C . VAL A 1 128 ? -19.493 -7.591 32.060 1.00 87.12 128 VAL A C 1
ATOM 959 O O . VAL A 1 128 ? -20.714 -7.580 32.198 1.00 87.12 128 VAL A O 1
ATOM 962 N N . ASP A 1 129 ? -18.664 -7.942 33.041 1.00 83.19 129 ASP A N 1
ATOM 963 C CA . ASP A 1 129 ? -19.111 -8.255 34.400 1.00 83.19 129 ASP A CA 1
ATOM 964 C C . ASP A 1 129 ? -19.497 -6.972 35.146 1.00 83.19 129 ASP A C 1
ATOM 966 O O . ASP A 1 129 ? -18.647 -6.107 35.371 1.00 83.19 129 ASP A O 1
ATOM 970 N N . THR A 1 130 ? -20.766 -6.850 35.539 1.00 81.44 130 THR A N 1
ATOM 971 C CA . THR A 1 130 ? -21.297 -5.706 36.293 1.00 81.44 130 THR A CA 1
ATOM 972 C C . THR A 1 130 ? -21.597 -6.006 37.757 1.00 81.44 130 THR A C 1
ATOM 974 O O . THR A 1 130 ? -22.160 -5.154 38.452 1.00 81.44 130 THR A O 1
ATOM 977 N N . SER A 1 131 ? -21.192 -7.176 38.261 1.00 76.44 131 SER A N 1
ATOM 978 C CA . SER A 1 131 ? -21.388 -7.543 39.663 1.00 76.44 131 SER A CA 1
ATOM 979 C C . SER A 1 131 ? -20.508 -6.696 40.601 1.00 76.44 131 SER A C 1
ATOM 981 O O . SER A 1 131 ? -19.284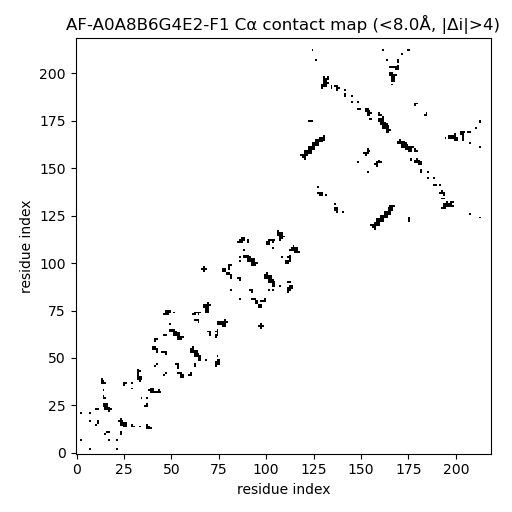 -6.632 40.470 1.00 76.44 131 SER A O 1
ATOM 983 N N . ASP A 1 132 ? -21.120 -6.020 41.581 1.00 67.69 132 ASP A N 1
ATOM 984 C CA . ASP A 1 132 ? -20.440 -5.130 42.543 1.00 67.69 132 ASP A CA 1
ATOM 985 C C . ASP A 1 132 ? -19.639 -5.886 43.623 1.00 67.69 132 ASP A C 1
ATOM 987 O O . ASP A 1 132 ? -19.697 -5.568 44.811 1.00 67.69 132 ASP A O 1
ATOM 991 N N . SER A 1 133 ? -18.861 -6.901 43.233 1.00 64.56 133 SER A N 1
ATOM 992 C CA . SER A 1 133 ? -17.874 -7.496 44.141 1.00 64.56 133 SER A CA 1
ATOM 993 C C . SER A 1 133 ? -16.774 -6.481 44.483 1.00 64.56 133 SER A C 1
ATOM 995 O O . SER A 1 133 ? -16.249 -6.512 45.592 1.00 64.56 133 SER A O 1
ATOM 997 N N . LEU A 1 134 ? -16.479 -5.544 43.566 1.00 57.09 134 LEU A N 1
ATOM 998 C CA . LEU A 1 134 ? -15.726 -4.300 43.767 1.00 57.09 134 LEU A CA 1
ATOM 999 C C . LEU A 1 134 ? -16.080 -3.334 42.611 1.00 57.09 134 LEU A C 1
ATOM 1001 O O . LEU A 1 134 ? -15.630 -3.576 41.495 1.00 57.09 134 LEU A O 1
ATOM 1005 N N . GLN A 1 135 ? -16.774 -2.213 42.846 1.00 61.28 135 GLN A N 1
ATOM 1006 C CA . GLN A 1 135 ? -17.049 -1.118 41.875 1.00 61.28 135 GLN A CA 1
ATOM 1007 C C . GLN A 1 135 ? -15.902 -0.743 40.900 1.00 61.28 135 GLN A C 1
ATOM 1009 O O . GLN A 1 135 ? -16.138 -0.194 39.828 1.00 61.28 135 GLN A O 1
ATOM 1014 N N . LYS A 1 136 ? -14.644 -1.051 41.244 1.00 68.31 136 LYS A N 1
ATOM 1015 C CA . LYS A 1 136 ? -13.462 -0.882 40.382 1.00 68.31 136 LYS A CA 1
ATOM 1016 C C . LYS A 1 136 ? -13.438 -1.796 39.145 1.00 68.31 136 LYS A C 1
ATOM 1018 O O . LYS A 1 136 ? -12.682 -1.497 38.227 1.00 68.31 136 LYS A O 1
ATOM 1023 N N . GLY A 1 137 ? -14.181 -2.906 39.132 1.00 73.50 137 GLY A N 1
ATOM 1024 C CA . GLY A 1 137 ? -14.184 -3.884 38.035 1.00 73.50 137 GLY A CA 1
ATOM 1025 C C . GLY A 1 137 ? -14.798 -3.320 36.756 1.00 73.50 137 GLY A C 1
ATOM 1026 O O . GLY A 1 137 ? -14.111 -3.229 35.743 1.00 73.50 137 GLY A O 1
ATOM 1027 N N . VAL A 1 138 ? -16.043 -2.840 36.847 1.00 83.44 138 VAL A N 1
ATOM 1028 C CA . VAL A 1 138 ? -16.773 -2.246 35.713 1.00 83.44 138 VAL A CA 1
ATOM 1029 C C . VAL A 1 138 ? -16.016 -1.073 35.116 1.00 83.44 138 VAL A C 1
ATOM 1031 O O . VAL A 1 138 ? -15.851 -1.017 33.904 1.00 83.44 138 VAL A O 1
ATOM 1034 N N . ASN A 1 139 ? -15.485 -0.182 35.959 1.00 87.38 139 ASN A N 1
ATOM 1035 C CA . ASN A 1 139 ? -14.747 0.985 35.479 1.00 87.38 139 ASN A CA 1
ATOM 1036 C C . ASN A 1 139 ? -13.542 0.577 34.621 1.00 87.38 139 ASN A C 1
ATOM 1038 O O . ASN A 1 139 ? -13.338 1.152 33.564 1.00 87.38 139 ASN A O 1
ATOM 1042 N N . LYS A 1 140 ? -12.797 -0.468 35.006 1.00 89.00 140 LYS A N 1
ATOM 1043 C CA . LYS A 1 140 ? -11.666 -0.961 34.202 1.00 89.00 140 LYS A CA 1
ATOM 1044 C C . LYS A 1 140 ? -12.100 -1.579 32.876 1.00 89.00 140 LYS A C 1
ATOM 1046 O O . LYS A 1 140 ? -11.389 -1.434 31.888 1.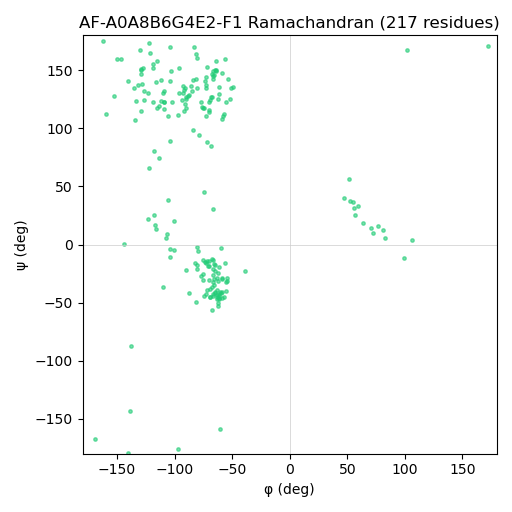00 89.00 140 LYS A O 1
ATOM 1051 N N . SER A 1 141 ? -13.231 -2.283 32.851 1.00 91.00 141 SER A N 1
ATOM 1052 C CA . SER A 1 141 ? -13.790 -2.820 31.607 1.00 91.00 141 SER A CA 1
ATOM 1053 C C . SER A 1 141 ? -14.253 -1.699 30.677 1.00 91.00 141 SER A C 1
ATOM 1055 O O . SER A 1 141 ? -13.960 -1.747 29.488 1.00 91.00 141 SER A O 1
ATOM 1057 N N . VAL A 1 142 ? -14.911 -0.670 31.220 1.00 91.62 142 VAL A N 1
ATOM 1058 C CA . VAL A 1 142 ? -15.302 0.538 30.478 1.00 91.62 142 VAL A CA 1
ATOM 1059 C C . VAL A 1 142 ? -14.068 1.266 29.940 1.00 91.62 142 VAL A C 1
ATOM 1061 O O . VAL A 1 142 ? -14.031 1.583 28.756 1.00 91.62 142 VAL A O 1
ATOM 1064 N N . ASP A 1 143 ? -13.035 1.461 30.765 1.00 93.75 143 ASP A N 1
ATOM 1065 C CA . ASP A 1 143 ? -11.771 2.088 30.359 1.00 93.75 143 ASP A CA 1
ATOM 1066 C C . ASP A 1 143 ? -11.101 1.311 29.218 1.00 93.75 143 ASP A C 1
ATOM 1068 O O . ASP A 1 143 ? -10.702 1.902 28.217 1.00 93.75 143 ASP A O 1
ATOM 1072 N N . PHE A 1 144 ? -11.027 -0.020 29.332 1.00 94.81 144 PHE A N 1
ATOM 1073 C CA . PHE A 1 144 ? -10.467 -0.881 28.291 1.00 94.81 144 PHE A CA 1
ATOM 1074 C C . PHE A 1 144 ? -11.253 -0.787 26.978 1.00 94.81 144 PHE A C 1
ATOM 1076 O O . PHE A 1 144 ? -10.650 -0.648 25.915 1.00 94.81 144 PHE A O 1
ATOM 1083 N N . ILE A 1 145 ? -12.589 -0.835 27.039 1.00 95.50 145 ILE A N 1
ATOM 1084 C CA . ILE A 1 145 ? -13.437 -0.714 25.847 1.00 95.50 145 ILE A CA 1
ATOM 1085 C C . ILE A 1 145 ? -13.253 0.670 25.217 1.00 95.50 145 ILE A C 1
ATOM 1087 O O . ILE A 1 145 ? -13.033 0.749 24.015 1.00 95.50 145 ILE A O 1
ATOM 1091 N N . ASN A 1 146 ? -13.253 1.748 26.008 1.00 95.88 146 ASN A N 1
ATOM 1092 C CA . ASN A 1 146 ? -13.003 3.109 25.524 1.00 95.88 146 ASN A CA 1
ATOM 1093 C C . ASN A 1 146 ? -11.624 3.254 24.858 1.00 95.88 146 ASN A C 1
ATOM 1095 O O . ASN A 1 146 ? -11.500 3.882 23.806 1.00 95.88 146 ASN A O 1
ATOM 1099 N N . GLU A 1 147 ? -10.584 2.653 25.440 1.00 95.94 147 GLU A N 1
ATOM 1100 C CA . GLU A 1 147 ? -9.249 2.642 24.842 1.00 95.94 147 GLU A CA 1
ATOM 1101 C C . GLU A 1 147 ? -9.240 1.861 23.521 1.00 95.94 147 GLU A C 1
ATOM 1103 O O . GLU A 1 147 ? -8.648 2.319 22.542 1.00 95.94 147 GLU A O 1
ATOM 1108 N N . PHE A 1 148 ? -9.925 0.717 23.460 1.00 94.94 148 PHE A N 1
ATOM 1109 C CA . PHE A 1 148 ? -10.053 -0.076 22.240 1.00 94.94 148 PHE A CA 1
ATOM 1110 C C . PHE A 1 148 ? -10.778 0.696 21.130 1.00 94.94 148 PHE A C 1
ATOM 1112 O O . PHE A 1 148 ? -10.220 0.861 20.045 1.00 94.94 148 PHE A O 1
ATOM 1119 N N . ILE A 1 149 ? -11.973 1.234 21.403 1.00 94.31 149 ILE A N 1
ATOM 1120 C CA . ILE A 1 149 ? -12.775 1.961 20.404 1.00 94.31 149 ILE A CA 1
ATOM 1121 C C . ILE A 1 149 ? -12.105 3.249 19.924 1.00 94.31 149 ILE A C 1
ATOM 1123 O O . ILE A 1 149 ? -12.381 3.699 18.820 1.00 94.31 149 ILE A O 1
ATOM 1127 N N . SER A 1 150 ? -11.185 3.822 20.709 1.00 94.00 150 SER A N 1
ATOM 1128 C CA . SER A 1 150 ? -10.374 4.969 20.278 1.00 94.00 150 SER A CA 1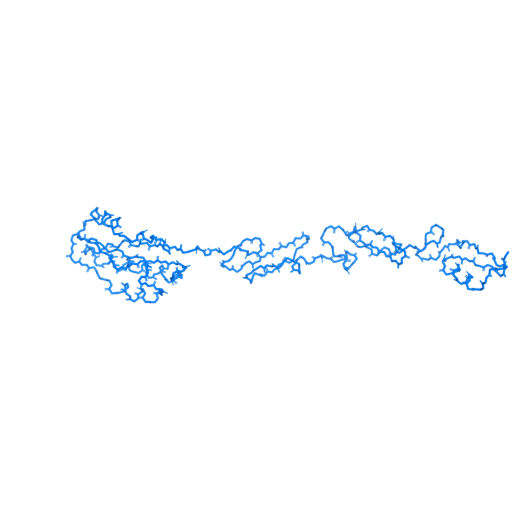
ATOM 1129 C C . SER A 1 150 ? -9.320 4.621 19.218 1.00 94.00 150 SER A C 1
ATOM 1131 O O . SER A 1 150 ? -8.805 5.515 18.547 1.00 94.00 150 SER A O 1
ATOM 1133 N N . LYS A 1 151 ? -8.982 3.332 19.072 1.00 90.75 151 LYS A N 1
ATOM 1134 C CA . LYS A 1 151 ? -7.940 2.831 18.160 1.00 90.75 151 LYS A CA 1
ATOM 1135 C C . LYS A 1 151 ? -8.500 2.184 16.897 1.00 90.75 151 LYS A C 1
ATOM 1137 O O . LYS A 1 151 ? -7.727 1.904 15.984 1.00 90.75 151 LYS A O 1
ATOM 1142 N N . VAL A 1 152 ? -9.806 1.938 16.843 1.00 88.50 152 VAL A N 1
ATOM 1143 C CA . VAL A 1 152 ? -10.477 1.332 15.689 1.00 88.50 152 VAL A CA 1
ATOM 1144 C C . VAL A 1 152 ? -11.464 2.305 15.057 1.00 88.50 152 VAL A C 1
ATOM 1146 O O . VAL A 1 152 ? -11.917 3.260 15.685 1.00 88.50 152 VAL A O 1
ATOM 1149 N N . SER A 1 153 ? -11.793 2.068 13.792 1.00 89.75 153 SER A N 1
ATOM 1150 C CA . SER A 1 153 ? -12.845 2.811 13.102 1.00 89.75 153 SER A CA 1
ATOM 1151 C C . SER A 1 153 ? -14.163 2.067 13.286 1.00 89.75 153 SER A C 1
ATOM 1153 O O . SER A 1 153 ? -14.265 0.901 12.926 1.00 89.75 153 SER A O 1
ATOM 1155 N N . ILE A 1 154 ? -15.160 2.724 13.880 1.00 91.00 154 ILE A N 1
ATOM 1156 C CA . ILE A 1 154 ? -16.487 2.134 14.097 1.00 91.00 154 ILE A CA 1
ATOM 1157 C C . ILE A 1 154 ? -17.412 2.567 12.971 1.00 91.00 154 ILE A C 1
ATOM 1159 O O . ILE A 1 154 ? -17.508 3.757 12.673 1.00 91.00 154 ILE A O 1
ATOM 1163 N N . GLY A 1 155 ? -18.108 1.615 12.360 1.00 86.81 155 GLY A N 1
ATOM 1164 C CA . GLY A 1 155 ? -19.048 1.911 11.291 1.00 86.81 155 GLY A CA 1
ATOM 1165 C C . GLY A 1 155 ? -19.596 0.666 10.600 1.00 86.81 155 GLY A C 1
ATOM 1166 O O . GLY A 1 155 ? -19.095 -0.434 10.803 1.00 86.81 155 GLY A O 1
ATOM 1167 N N . PRO A 1 156 ? -20.604 0.831 9.728 1.00 84.81 156 PRO A N 1
ATOM 1168 C CA . PRO A 1 156 ? -21.306 -0.288 9.090 1.00 84.81 156 PRO A CA 1
ATOM 1169 C C . PRO A 1 156 ? -20.436 -1.126 8.139 1.00 84.81 156 PRO A C 1
ATOM 1171 O O . PRO A 1 156 ? -20.821 -2.235 7.792 1.00 84.81 156 PRO A O 1
ATOM 1174 N N . ASN A 1 157 ? -19.286 -0.600 7.706 1.00 84.62 157 ASN A N 1
ATOM 1175 C CA . ASN A 1 157 ? -18.332 -1.288 6.829 1.00 84.62 157 ASN A CA 1
ATOM 1176 C C . ASN A 1 157 ? -16.972 -1.529 7.513 1.00 84.62 157 ASN A C 1
ATOM 1178 O O . ASN A 1 157 ? -15.985 -1.781 6.826 1.00 84.62 157 ASN A O 1
ATOM 1182 N N . ASP A 1 158 ? -16.907 -1.363 8.832 1.00 87.38 158 ASP A N 1
ATOM 1183 C CA . ASP A 1 158 ? -15.681 -1.435 9.631 1.00 87.38 158 ASP A CA 1
ATOM 1184 C C . ASP A 1 158 ? -15.996 -2.206 10.929 1.00 87.38 158 ASP A C 1
ATOM 1186 O O . ASP A 1 158 ? -16.788 -3.151 10.889 1.00 87.38 158 ASP A O 1
ATOM 1190 N N . PHE A 1 159 ? -15.429 -1.836 12.079 1.00 90.50 159 PHE A N 1
ATOM 1191 C CA . PHE A 1 159 ? -15.790 -2.475 13.344 1.00 90.50 159 PHE A CA 1
ATOM 1192 C C . PHE A 1 159 ? -17.227 -2.135 13.764 1.00 90.50 159 PHE A C 1
ATOM 1194 O O . PHE A 1 159 ? -17.598 -0.968 13.911 1.00 90.50 159 PHE A O 1
ATOM 1201 N N . GLN A 1 160 ? -18.011 -3.172 14.030 1.00 91.56 160 GLN A N 1
ATOM 1202 C CA . GLN A 1 160 ? -19.310 -3.112 14.687 1.00 91.56 160 GLN A CA 1
ATOM 1203 C C . GLN A 1 160 ? -19.161 -3.717 16.082 1.00 91.56 160 GLN A C 1
ATOM 1205 O O . GLN A 1 160 ? -18.534 -4.768 16.242 1.00 91.56 160 GLN A O 1
ATOM 1210 N N . ILE A 1 161 ? -19.661 -3.033 17.113 1.00 91.75 161 ILE A N 1
ATOM 1211 C CA . ILE A 1 161 ? -19.362 -3.412 18.497 1.00 91.75 161 ILE A CA 1
ATOM 1212 C C . ILE A 1 161 ? -20.634 -3.539 19.318 1.00 91.75 161 ILE A C 1
ATOM 1214 O O . ILE A 1 161 ? -21.297 -2.548 19.604 1.00 91.75 161 ILE A O 1
ATOM 1218 N N . GLY A 1 162 ? -20.900 -4.763 19.762 1.00 90.88 162 GLY A N 1
ATOM 1219 C CA . GLY A 1 162 ? -21.943 -5.083 20.721 1.00 90.88 162 GLY A CA 1
ATOM 1220 C C . GLY A 1 162 ? -21.382 -5.160 22.138 1.00 90.88 162 GLY A C 1
ATOM 1221 O O . GLY A 1 162 ? -20.214 -5.498 22.361 1.00 90.88 162 GLY A O 1
ATOM 1222 N N . VAL A 1 163 ? -22.223 -4.874 23.124 1.00 90.69 163 VAL A N 1
ATOM 1223 C CA . VAL A 1 163 ? -21.869 -4.985 24.541 1.00 90.69 163 VAL A CA 1
ATOM 1224 C C . VAL A 1 163 ? -22.983 -5.707 25.277 1.00 90.69 163 VAL A C 1
ATOM 1226 O O . VAL A 1 163 ? -24.132 -5.278 25.274 1.00 90.69 163 VAL A O 1
ATOM 1229 N N . ILE A 1 164 ? -22.626 -6.793 25.949 1.00 85.94 164 ILE A N 1
ATOM 1230 C CA . ILE A 1 164 ? -23.495 -7.543 26.850 1.00 85.94 164 ILE A CA 1
ATOM 1231 C C . ILE A 1 164 ? -22.987 -7.305 28.259 1.00 85.94 164 ILE A C 1
ATOM 1233 O O . ILE A 1 164 ? -21.801 -7.481 28.531 1.00 85.94 164 ILE A O 1
ATOM 1237 N N . THR A 1 165 ? -23.871 -6.940 29.174 1.00 85.00 165 THR A N 1
ATOM 1238 C CA . THR A 1 165 ? -23.546 -6.863 30.597 1.00 85.00 165 THR A CA 1
ATOM 1239 C C . THR A 1 165 ? -24.120 -8.066 31.318 1.00 85.00 165 THR A C 1
ATOM 1241 O O . THR A 1 165 ? -25.153 -8.602 30.912 1.00 85.00 165 THR A O 1
ATOM 1244 N N . TYR A 1 166 ? -23.454 -8.507 32.383 1.00 79.44 166 TYR A N 1
ATOM 1245 C CA . TYR A 1 166 ? -23.998 -9.558 33.227 1.00 79.44 166 TYR A CA 1
ATOM 1246 C C . TYR A 1 166 ? -23.746 -9.335 34.713 1.00 79.44 166 TYR A C 1
ATOM 1248 O O . TYR A 1 166 ? -22.655 -8.952 35.134 1.00 79.44 166 TYR A O 1
ATOM 1256 N N . ASN A 1 167 ? -24.758 -9.666 35.514 1.00 77.25 167 ASN A N 1
ATOM 1257 C CA . ASN A 1 167 ? -24.657 -9.793 36.964 1.00 77.25 167 ASN A CA 1
ATOM 1258 C C . ASN A 1 167 ? -25.423 -11.045 37.455 1.00 77.25 167 ASN A C 1
ATOM 1260 O O . ASN A 1 167 ? -24.839 -12.131 37.535 1.00 77.25 167 ASN A O 1
ATOM 1264 N N . PHE A 1 168 ? -26.722 -10.896 37.728 1.00 69.88 168 PHE A N 1
ATOM 1265 C CA . PHE A 1 168 ? -27.721 -11.936 37.951 1.00 69.88 168 PHE A CA 1
ATOM 1266 C C . PHE A 1 168 ? -28.353 -12.402 36.629 1.00 69.88 168 PHE A C 1
ATOM 1268 O O . PHE A 1 168 ? -28.497 -13.605 36.423 1.00 69.88 168 PHE A O 1
ATOM 1275 N N . ASP A 1 169 ? -28.645 -11.457 35.730 1.00 68.75 169 ASP A N 1
ATOM 1276 C CA . ASP A 1 169 ? -29.133 -11.689 34.367 1.00 68.75 169 ASP A CA 1
ATOM 1277 C C . ASP A 1 169 ? -28.135 -11.110 33.349 1.00 68.75 169 ASP A C 1
ATOM 1279 O O . ASP A 1 169 ? -27.377 -10.189 33.669 1.00 68.75 169 ASP A O 1
ATOM 1283 N N . SER A 1 170 ? -28.128 -11.639 32.122 1.00 73.50 170 SER A N 1
ATOM 1284 C CA . SER A 1 170 ? -27.437 -11.012 30.988 1.00 73.50 170 SER A CA 1
ATOM 1285 C C . SER A 1 170 ? -28.369 -10.092 30.221 1.00 73.50 170 SER A C 1
ATOM 1287 O O . SER A 1 170 ? -29.469 -10.493 29.842 1.00 73.50 170 SER A O 1
ATOM 1289 N N . THR A 1 171 ? -27.895 -8.888 29.920 1.00 78.44 171 THR A N 1
ATOM 1290 C CA . THR A 1 171 ? -28.643 -7.893 29.148 1.00 78.44 171 THR A CA 1
ATOM 1291 C C . THR A 1 171 ? -27.790 -7.380 27.997 1.00 78.44 171 THR A C 1
ATOM 1293 O O . THR A 1 171 ? -26.598 -7.119 28.167 1.00 78.44 171 THR A O 1
ATOM 1296 N N . VAL A 1 172 ? -28.398 -7.222 26.820 1.00 82.44 172 VAL A N 1
ATOM 1297 C CA . VAL A 1 172 ? -27.784 -6.464 25.724 1.00 82.44 172 VAL A CA 1
ATOM 1298 C C . VAL A 1 172 ? -27.783 -5.010 26.122 1.00 82.44 172 VAL A C 1
ATOM 1300 O O . VAL A 1 172 ? -28.844 -4.411 26.279 1.00 82.44 172 VAL A O 1
ATOM 1303 N N . LEU A 1 173 ? -26.593 -4.466 26.314 1.00 86.06 173 LEU A N 1
ATOM 1304 C CA . LEU A 1 173 ? -26.437 -3.039 26.489 1.00 86.06 173 LEU A CA 1
ATOM 1305 C C . LEU A 1 173 ? -26.448 -2.355 25.124 1.00 86.06 173 LEU A C 1
ATOM 1307 O O . LEU A 1 173 ? -27.211 -1.412 24.961 1.00 86.06 173 LEU A O 1
ATOM 1311 N N . PHE A 1 174 ? -25.649 -2.867 24.179 1.00 88.88 174 PHE A N 1
ATOM 1312 C CA . PHE A 1 174 ? -25.534 -2.360 22.809 1.00 88.88 174 PHE A CA 1
ATOM 1313 C C . PHE A 1 174 ? -25.541 -3.510 21.796 1.00 88.88 174 PHE A C 1
ATOM 1315 O O . PHE A 1 174 ? -24.831 -4.503 21.996 1.00 88.88 174 PHE A O 1
ATOM 1322 N N . ASP A 1 175 ? -26.314 -3.367 20.724 1.00 88.38 175 ASP A N 1
ATOM 1323 C CA . ASP A 1 175 ? -26.245 -4.202 19.522 1.00 88.38 175 ASP A CA 1
ATOM 1324 C C . ASP A 1 175 ? -25.110 -3.733 18.590 1.00 88.38 175 ASP A C 1
ATOM 1326 O O . ASP A 1 175 ? -24.576 -2.631 18.733 1.00 88.38 175 ASP A O 1
ATOM 1330 N N . LEU A 1 176 ? -24.709 -4.576 17.638 1.00 88.06 176 LEU A N 1
ATOM 1331 C CA . LEU A 1 176 ? -23.590 -4.325 16.724 1.00 88.06 176 LEU A CA 1
ATOM 1332 C C . LEU A 1 176 ? -23.771 -3.046 15.886 1.00 88.06 176 LEU A C 1
ATOM 1334 O O . LEU A 1 176 ? -22.786 -2.415 15.499 1.00 88.06 176 LEU A O 1
ATOM 1338 N N . ASP A 1 177 ? -25.008 -2.648 15.590 1.00 85.69 177 ASP A N 1
ATOM 1339 C CA . ASP A 1 177 ? -25.345 -1.490 14.759 1.00 85.69 177 ASP A CA 1
ATOM 1340 C C . ASP A 1 177 ? -25.908 -0.284 15.523 1.00 85.69 177 ASP A C 1
ATOM 1342 O O . ASP A 1 177 ? -26.228 0.727 14.892 1.00 85.69 177 ASP A O 1
ATOM 1346 N N . ASP A 1 178 ? -25.932 -0.331 16.858 1.00 90.31 178 ASP A N 1
ATOM 1347 C CA . ASP A 1 178 ? -26.402 0.788 17.684 1.00 90.31 178 ASP A CA 1
ATOM 1348 C C . ASP A 1 178 ? -25.529 2.045 17.529 1.00 90.31 178 ASP A C 1
ATOM 1350 O O . ASP A 1 178 ? -26.013 3.171 17.677 1.00 90.31 178 ASP A O 1
ATOM 1354 N N . TYR A 1 179 ? -24.239 1.873 17.211 1.00 91.88 179 TYR A N 1
ATOM 1355 C CA . TYR A 1 179 ? -23.291 2.975 17.061 1.00 91.88 179 TYR A CA 1
ATOM 1356 C C . TYR A 1 179 ? -22.462 2.876 15.784 1.00 91.88 179 TYR A C 1
ATOM 1358 O O . TYR A 1 179 ? -21.899 1.841 15.441 1.00 91.88 179 TYR A O 1
ATOM 1366 N N . THR A 1 180 ? -22.295 4.023 15.126 1.00 91.31 180 THR A N 1
ATOM 1367 C CA . THR A 1 180 ? -21.423 4.204 13.953 1.00 91.31 180 THR A CA 1
ATOM 1368 C C . THR A 1 180 ? -20.287 5.194 14.227 1.00 91.31 180 THR A C 1
ATOM 1370 O O . THR A 1 180 ? -19.731 5.781 13.302 1.00 91.31 180 THR A O 1
ATOM 1373 N N . SER A 1 181 ? -20.012 5.479 15.503 1.00 92.44 181 SER A N 1
ATOM 1374 C CA . SER A 1 181 ? -19.081 6.516 15.951 1.00 92.44 181 SER A CA 1
ATOM 1375 C C . SER A 1 181 ? -18.506 6.154 17.316 1.00 92.44 181 SER A C 1
ATOM 1377 O O . SER A 1 181 ? -19.247 5.926 18.275 1.00 92.44 181 SER A O 1
ATOM 1379 N N . ALA A 1 182 ? -17.175 6.164 17.424 1.00 92.38 182 ALA A N 1
ATOM 1380 C CA . ALA A 1 182 ? -16.479 5.905 18.683 1.00 92.38 182 ALA A CA 1
ATOM 1381 C C . ALA A 1 182 ? -16.807 6.938 19.771 1.00 92.38 182 ALA A C 1
ATOM 1383 O O . ALA A 1 182 ? -16.855 6.591 20.947 1.00 92.38 182 ALA A O 1
ATOM 1384 N N . SER A 1 183 ? -17.084 8.191 19.396 1.00 94.38 183 SER A N 1
ATOM 1385 C CA . SER A 1 183 ? -17.451 9.249 20.350 1.00 94.38 183 SER A CA 1
ATOM 1386 C C . SER A 1 183 ? -18.798 8.974 21.020 1.00 94.38 183 SER A C 1
ATOM 1388 O O . SER A 1 183 ? -18.939 9.124 22.237 1.00 94.38 183 SER A O 1
ATOM 1390 N N . ASP A 1 184 ? -19.786 8.559 20.229 1.00 93.94 184 ASP A N 1
ATOM 1391 C CA . ASP A 1 184 ? -21.145 8.319 20.717 1.00 93.94 184 ASP A CA 1
ATOM 1392 C C . ASP A 1 184 ? -21.186 7.039 21.550 1.00 93.94 184 ASP A C 1
ATOM 1394 O O . ASP A 1 184 ? -21.725 7.036 22.659 1.00 93.94 184 ASP A O 1
ATOM 1398 N N . MET A 1 185 ? -20.502 5.993 21.074 1.00 94.38 185 MET A N 1
ATOM 1399 C CA . MET A 1 185 ? -20.345 4.753 21.824 1.00 94.38 185 MET A CA 1
ATOM 1400 C C . MET A 1 185 ? -19.597 4.983 23.143 1.00 94.38 185 MET A C 1
ATOM 1402 O O . MET A 1 185 ? -20.039 4.504 24.183 1.00 94.38 185 MET A O 1
ATOM 1406 N N . SER A 1 186 ? -18.502 5.755 23.143 1.00 95.12 186 SER A N 1
ATOM 1407 C CA . SER A 1 186 ? -17.757 6.067 24.371 1.00 95.12 186 SER A CA 1
ATOM 1408 C C . SER A 1 186 ? -18.624 6.825 25.375 1.00 95.12 186 SER A C 1
ATOM 1410 O O . SER A 1 186 ? -18.643 6.511 26.568 1.00 95.12 186 SER A O 1
ATOM 1412 N N . SER A 1 187 ? -19.396 7.799 24.888 1.00 94.81 187 SER A N 1
ATOM 1413 C CA . SER A 1 187 ? -20.322 8.573 25.717 1.00 94.81 187 SER A CA 1
ATOM 1414 C C . SER A 1 187 ? -21.374 7.675 26.373 1.00 94.81 187 SER A C 1
ATOM 1416 O O . SER A 1 187 ? -21.655 7.841 27.560 1.00 94.81 187 SER A O 1
ATOM 1418 N N . ALA A 1 188 ? -21.896 6.687 25.640 1.00 92.94 188 ALA A N 1
ATOM 1419 C CA . ALA A 1 188 ? -22.827 5.694 26.164 1.00 92.94 188 ALA A CA 1
ATOM 1420 C C . ALA A 1 188 ? -22.158 4.720 27.154 1.00 92.94 188 ALA A C 1
ATOM 1422 O O . ALA A 1 188 ? -22.679 4.513 28.251 1.00 92.94 188 ALA A O 1
ATOM 1423 N N . MET A 1 189 ? -20.971 4.193 26.833 1.00 92.19 189 MET A N 1
ATOM 1424 C CA . MET A 1 189 ? -20.173 3.322 27.711 1.00 92.19 189 MET A CA 1
ATOM 1425 C C . MET A 1 189 ? -19.884 3.972 29.070 1.00 92.19 189 MET A C 1
ATOM 1427 O O . MET A 1 189 ? -19.984 3.314 30.102 1.00 92.19 189 MET A O 1
ATOM 1431 N N . ASN A 1 190 ? -19.595 5.276 29.097 1.00 91.81 190 ASN A N 1
ATOM 1432 C CA . ASN A 1 190 ? -19.309 6.023 30.329 1.00 91.81 190 ASN A CA 1
ATOM 1433 C C . ASN A 1 190 ? -20.516 6.158 31.274 1.00 91.81 190 ASN A C 1
ATOM 1435 O O . ASN A 1 190 ? -20.356 6.547 32.434 1.00 91.81 190 ASN A O 1
ATOM 1439 N N . THR A 1 191 ? -21.727 5.847 30.803 1.00 89.38 191 THR A N 1
ATOM 1440 C CA . THR A 1 191 ? -22.922 5.798 31.657 1.00 89.38 191 THR A CA 1
ATOM 1441 C C . THR A 1 191 ? -23.056 4.477 32.413 1.00 89.38 191 THR A C 1
ATOM 1443 O O . THR A 1 191 ? -23.792 4.426 33.403 1.00 89.38 191 THR A O 1
ATOM 1446 N N . LEU A 1 192 ? -22.326 3.433 31.998 1.00 85.00 192 LEU A N 1
ATOM 1447 C CA . LEU A 1 192 ? -22.389 2.112 32.605 1.00 85.00 192 LEU A CA 1
ATOM 1448 C C . LEU A 1 192 ? -21.820 2.142 34.027 1.00 85.00 192 LEU A C 1
ATOM 1450 O O . LEU A 1 192 ? -20.697 2.586 34.271 1.00 85.00 192 LEU A O 1
ATOM 1454 N N . LYS A 1 193 ? -22.602 1.642 34.984 1.00 80.38 193 LYS A N 1
ATOM 1455 C CA . LYS A 1 193 ? -22.222 1.540 36.397 1.00 80.38 193 LYS A CA 1
ATOM 1456 C C . LYS A 1 193 ? -22.469 0.124 36.895 1.00 80.38 193 LYS A C 1
ATOM 1458 O O . LYS A 1 193 ? -23.408 -0.530 36.456 1.00 80.38 193 LYS A O 1
ATOM 1463 N N . GLY A 1 194 ? -21.628 -0.338 37.820 1.00 69.50 194 GLY A N 1
ATOM 1464 C CA . GLY A 1 194 ? -21.840 -1.621 38.489 1.00 69.50 194 GLY A CA 1
ATOM 1465 C C . GLY A 1 194 ? -23.074 -1.603 39.389 1.00 69.50 194 GLY A C 1
ATOM 1466 O O . GLY A 1 194 ? -23.383 -0.582 40.010 1.00 69.50 194 GLY A O 1
ATOM 1467 N N . GLU A 1 195 ? -23.748 -2.746 39.483 1.00 66.31 195 GLU A N 1
ATOM 1468 C CA . GLU A 1 195 ? -24.928 -2.939 40.326 1.00 66.31 195 GLU A CA 1
ATOM 1469 C C . GLU A 1 195 ? -24.622 -3.886 41.491 1.00 66.31 195 GLU A C 1
ATOM 1471 O O . GLU A 1 195 ? -23.927 -4.894 41.334 1.00 66.31 195 GLU A O 1
ATOM 1476 N N . LYS A 1 196 ? -25.179 -3.589 42.675 1.00 59.56 196 LYS A N 1
ATOM 1477 C CA . LYS A 1 196 ? -25.067 -4.439 43.873 1.00 59.56 196 LYS A CA 1
ATOM 1478 C C . LYS A 1 196 ? -25.829 -5.750 43.705 1.00 59.56 196 LYS A C 1
ATOM 1480 O O . LYS A 1 196 ? -26.961 -5.868 44.164 1.00 59.56 196 LYS A O 1
ATOM 1485 N N . ALA A 1 197 ? -25.189 -6.735 43.084 1.00 60.31 197 ALA A N 1
ATOM 1486 C CA . ALA A 1 197 ? -25.748 -8.059 42.833 1.00 60.31 197 ALA A CA 1
ATOM 1487 C C . ALA A 1 197 ? -24.673 -9.164 42.885 1.00 60.31 197 ALA A C 1
ATOM 1489 O O . ALA A 1 197 ? -23.477 -8.897 42.772 1.00 60.31 197 ALA A O 1
ATOM 1490 N N . ALA A 1 198 ? -25.113 -10.411 43.082 1.00 60.84 198 ALA A N 1
ATOM 1491 C CA . ALA A 1 198 ? -24.260 -11.603 43.067 1.00 60.84 198 ALA A CA 1
ATOM 1492 C C . ALA A 1 198 ? -23.791 -11.957 41.640 1.00 60.84 198 ALA A C 1
ATOM 1494 O O . ALA A 1 198 ? -24.491 -11.668 40.673 1.00 60.84 198 ALA A O 1
ATOM 1495 N N . THR A 1 199 ? -22.631 -12.608 41.514 1.00 60.38 199 THR A N 1
ATOM 1496 C CA . THR A 1 199 ? -22.011 -12.979 40.228 1.00 60.38 199 THR A CA 1
ATOM 1497 C C . THR A 1 199 ? -22.442 -14.384 39.778 1.00 60.38 199 THR A C 1
ATOM 1499 O O . THR A 1 199 ? -22.069 -15.368 40.417 1.00 60.38 199 THR A O 1
ATOM 1502 N N . TYR A 1 200 ? -23.175 -14.510 38.662 1.00 64.56 200 TYR A N 1
ATOM 1503 C CA . TYR A 1 200 ? -23.552 -15.808 38.066 1.00 64.56 200 TYR A CA 1
ATOM 1504 C C . TYR A 1 200 ? -23.068 -15.960 36.610 1.00 64.56 200 TYR A C 1
ATOM 1506 O O . TYR A 1 200 ? -23.851 -16.097 35.668 1.00 64.56 200 TYR A O 1
ATOM 1514 N N . THR A 1 201 ? -21.747 -16.015 36.419 1.00 64.44 201 THR A N 1
ATOM 1515 C CA . THR A 1 201 ? -21.073 -16.060 35.103 1.00 64.44 201 THR A CA 1
ATOM 1516 C C . THR A 1 201 ? -21.543 -17.199 34.177 1.00 64.44 201 THR A C 1
ATOM 1518 O O . THR A 1 201 ? -21.562 -17.044 32.958 1.00 64.44 201 THR A O 1
ATOM 1521 N N . ALA A 1 202 ? -21.952 -18.351 34.724 1.00 64.06 202 ALA A N 1
ATOM 1522 C CA . ALA A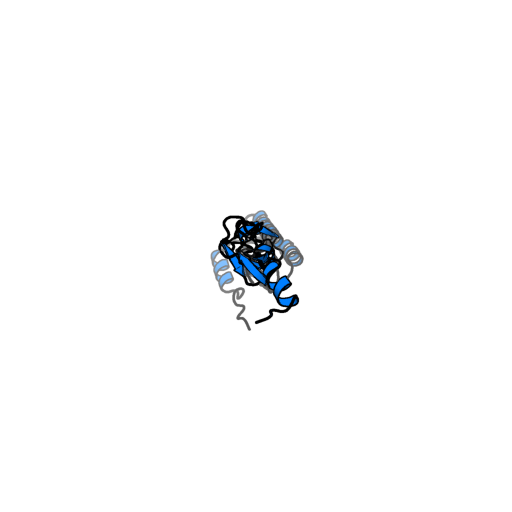 1 202 ? -22.378 -19.508 33.925 1.00 64.06 202 ALA A CA 1
ATOM 1523 C C . ALA A 1 202 ? -23.739 -19.307 33.227 1.00 64.06 202 ALA A C 1
ATOM 1525 O O . ALA A 1 202 ? -23.905 -19.709 32.075 1.00 64.06 202 ALA A O 1
ATOM 1526 N N . THR A 1 203 ? -24.705 -18.671 33.901 1.00 63.00 203 THR A N 1
ATOM 1527 C CA . THR A 1 203 ? -25.997 -18.298 33.295 1.00 63.00 203 THR A CA 1
ATOM 1528 C C . THR A 1 203 ? -25.789 -17.187 32.278 1.00 63.00 203 THR A C 1
ATOM 1530 O O . THR A 1 203 ? -26.358 -17.230 31.186 1.00 63.00 203 THR A O 1
ATOM 1533 N N . ALA A 1 204 ? -24.890 -16.262 32.610 1.00 60.03 204 ALA A N 1
ATOM 1534 C CA . ALA A 1 204 ? -24.601 -15.109 31.793 1.00 60.03 204 ALA A CA 1
ATOM 1535 C C . ALA A 1 204 ? -24.025 -15.454 30.413 1.00 60.03 204 ALA A C 1
ATOM 1537 O O . ALA A 1 204 ? -24.510 -14.957 29.398 1.00 60.03 204 ALA A O 1
ATOM 1538 N N . LEU A 1 205 ? -23.031 -16.350 30.360 1.00 64.69 205 LEU A N 1
ATOM 1539 C CA . LEU A 1 205 ? -22.428 -16.827 29.108 1.00 64.69 205 LEU A CA 1
ATOM 1540 C C . LEU A 1 205 ? -23.408 -17.647 28.256 1.00 64.69 205 LEU A C 1
ATOM 1542 O O . LEU A 1 205 ? -23.340 -17.606 27.029 1.00 64.69 205 LEU A O 1
ATOM 1546 N N . ARG A 1 206 ? -24.338 -18.380 28.886 1.00 66.31 206 ARG A N 1
ATOM 1547 C CA . ARG A 1 206 ? -25.389 -19.109 28.162 1.00 66.31 206 ARG A CA 1
ATOM 1548 C C . ARG A 1 206 ? -26.388 -18.146 27.525 1.00 66.31 206 ARG A C 1
ATOM 1550 O O . ARG A 1 206 ? -26.681 -18.307 26.348 1.00 66.31 206 ARG A O 1
ATOM 1557 N N . GLN A 1 207 ? -26.839 -17.134 28.267 1.00 61.50 207 GLN A N 1
ATOM 1558 C CA . GLN A 1 207 ? -27.705 -16.089 27.723 1.00 61.50 207 GLN A CA 1
ATOM 1559 C C . GLN A 1 207 ? -26.984 -15.258 26.662 1.00 61.50 207 GLN A C 1
ATOM 1561 O O . GLN A 1 207 ? -27.573 -15.023 25.625 1.00 61.50 207 GLN A O 1
ATOM 1566 N N . ALA A 1 208 ? -25.707 -14.902 26.839 1.00 59.81 208 ALA A N 1
ATOM 1567 C CA . ALA A 1 208 ? -24.924 -14.182 25.828 1.00 59.81 208 ALA A CA 1
ATOM 1568 C C . ALA A 1 208 ? -24.827 -14.933 24.486 1.00 59.81 208 ALA A C 1
ATOM 1570 O O . ALA A 1 208 ? -24.749 -14.306 23.437 1.00 59.81 208 ALA A O 1
ATOM 1571 N N . ARG A 1 209 ? -24.868 -16.273 24.517 1.00 65.62 209 ARG A N 1
ATOM 1572 C CA . ARG A 1 209 ? -24.958 -17.123 23.319 1.00 65.62 209 ARG A CA 1
ATOM 1573 C C . ARG A 1 209 ? -26.371 -17.176 22.720 1.00 65.62 209 ARG A C 1
ATOM 1575 O O . ARG A 1 209 ? -26.515 -17.484 21.544 1.00 65.62 209 ARG A O 1
ATOM 1582 N N . GLU A 1 210 ? -27.398 -16.972 23.539 1.00 62.62 210 GLU A N 1
ATOM 1583 C CA . GLU A 1 210 ? -28.816 -16.992 23.147 1.00 62.62 210 GLU A CA 1
ATOM 1584 C C . GLU A 1 210 ? -29.324 -15.615 22.714 1.00 62.62 210 GLU A C 1
ATOM 1586 O O . GLU A 1 210 ? -30.313 -15.531 21.987 1.00 62.62 210 GLU A O 1
ATOM 1591 N N . VAL A 1 211 ? -28.657 -14.536 23.130 1.00 59.72 211 VAL A N 1
ATOM 1592 C CA . VAL A 1 211 ? -28.940 -13.218 22.592 1.00 59.72 211 VAL A CA 1
ATOM 1593 C C . VAL A 1 211 ? -28.439 -13.176 21.152 1.00 59.72 211 VAL A C 1
ATOM 1595 O O . VAL A 1 211 ? -27.264 -13.408 20.878 1.00 59.72 211 VAL A O 1
ATOM 1598 N N . ASN A 1 212 ? -29.354 -12.866 20.241 1.00 59.34 212 ASN A N 1
ATOM 1599 C CA . ASN A 1 212 ? -29.199 -12.851 18.789 1.00 59.34 212 ASN A CA 1
ATOM 1600 C C . ASN A 1 212 ? -28.232 -11.775 18.241 1.00 59.34 212 ASN A C 1
ATOM 1602 O O . ASN A 1 212 ? -28.396 -11.313 17.119 1.00 59.34 212 ASN A O 1
ATOM 1606 N N . LEU A 1 213 ? -27.199 -11.400 18.996 1.00 59.31 213 LEU A N 1
ATOM 1607 C CA . LEU A 1 213 ? -26.172 -10.437 18.590 1.00 59.31 213 LEU A CA 1
ATOM 1608 C C . LEU A 1 213 ? -25.273 -10.953 17.459 1.00 59.31 213 LEU A C 1
ATOM 1610 O O . LEU A 1 213 ? -24.507 -10.190 16.895 1.00 59.31 213 LEU A O 1
ATOM 1614 N N . ILE A 1 214 ? -25.329 -12.253 17.142 1.00 52.44 214 ILE A N 1
ATOM 1615 C CA . ILE A 1 214 ? -24.441 -12.908 16.163 1.00 52.44 214 ILE A CA 1
ATOM 1616 C C . ILE A 1 214 ? -25.163 -13.185 14.829 1.00 52.44 214 ILE A C 1
ATOM 1618 O O . ILE A 1 214 ? -24.545 -13.643 13.873 1.00 52.44 214 ILE A O 1
ATOM 1622 N N . SER A 1 215 ? -26.465 -12.902 14.711 1.00 46.16 215 SER A N 1
ATOM 1623 C CA . SER A 1 215 ? -27.207 -13.154 13.471 1.00 46.16 215 SER A CA 1
ATOM 1624 C C . SER A 1 215 ? -27.667 -11.859 12.810 1.00 46.16 215 SER A C 1
ATOM 1626 O O . SER A 1 215 ? -28.863 -11.571 12.750 1.00 46.16 215 SER A O 1
ATOM 1628 N N . LYS A 1 216 ? -26.735 -11.129 12.196 1.00 50.66 216 LYS A N 1
ATOM 1629 C CA . LYS A 1 216 ? -27.080 -10.530 10.906 1.00 50.66 216 LYS A CA 1
ATOM 1630 C C . LYS A 1 216 ? -27.147 -11.669 9.895 1.00 50.66 216 LYS A C 1
ATOM 1632 O O . LYS A 1 216 ? -26.154 -12.006 9.256 1.00 50.66 216 LYS A O 1
ATOM 1637 N N . GLU A 1 217 ? -28.317 -12.295 9.760 1.00 43.81 217 GLU A N 1
ATOM 1638 C CA . GLU A 1 217 ? -28.643 -12.901 8.471 1.00 43.81 217 GLU A CA 1
ATOM 1639 C C . GLU A 1 217 ? -28.604 -11.755 7.461 1.00 43.81 217 GLU A C 1
ATOM 1641 O O . GLU A 1 217 ? -29.411 -10.828 7.518 1.00 43.81 217 GLU A O 1
ATOM 1646 N N . SER A 1 218 ? -27.572 -11.756 6.621 1.00 35.94 218 SER A N 1
ATOM 1647 C CA . SER A 1 218 ? -27.412 -10.790 5.546 1.00 35.94 218 SER A CA 1
ATOM 1648 C C . SER A 1 218 ? -28.638 -10.879 4.635 1.00 35.94 218 SER A C 1
ATOM 1650 O O . SER A 1 218 ? -28.828 -11.897 3.967 1.00 35.94 218 SER A O 1
ATOM 1652 N N . VAL A 1 219 ? -29.478 -9.842 4.644 1.00 35.31 219 VAL A N 1
ATOM 1653 C CA . VAL A 1 219 ? -30.462 -9.589 3.580 1.00 35.31 219 VAL A CA 1
ATOM 1654 C C . VAL A 1 219 ? -29.781 -8.796 2.478 1.00 35.31 219 VAL A C 1
ATOM 1656 O O . VAL A 1 219 ? -29.086 -7.813 2.820 1.00 35.31 219 VAL A O 1
#

Mean predicted aligned error: 14.35 Å

Sequence (219 aa):
MLHNEQSREHYCGLGHTCTATQACYLSTPCPAHYHLGCTDNQCLSFPCHNGATCEDTSTSYNCLCVPGWDPATDCATDFNECQVVPCLNGGSCNNLFNDFTCDCTGRYEGSVCEKDCRPGPVDIVFVVDTSDSLQKGVNKSVDFINEFISKVSIGPNDFQIGVITYNFDSTVLFDLDDYTSASDMSSAMNTLKGEKAATYTATALRQAREVNLISKESV

Organism: Mytilus galloprovincialis (NCBI:txid29158)

Secondary structure (DSSP, 8-state):
----HHHHHHHHTTTEEE-TTS-EEE-SSPPTTB-TTS-B-GGGG----TTPEEEE-SSSEEEEPPTTB-GGGTT-SB--GGGTSPPSTTPEEEEETTEEEEE--TTEESTTS-EE-S-SSEEEEEEEE-BTT-THHHHHHHHHHHHHHTTS-BSTTSEEEEEEEESSSEEEEE-TTS-S-HHHHHHHHTT---BS----HHHHHHHHHHSSTT-----

Nearest PDB structures (foldseek):
  4ihk-assembly1_A  TM=8.936E-01  e=9.903E-06  Mus musculus
  4a0q-assembly1_A  TM=8.849E-01  e=6.058E-05  Homo sapiens
  4a0q-assembly2_B  TM=8.683E-01  e=4.433E-05  Homo sapiens
  4dmu-assembly5_J  TM=8.406E-01  e=1.282E-04  Homo sapiens
  1u0o-assembly1_C  TM=7.998E-01  e=2.712E-04  Mus musculus

InterPro domains:
  IPR000152 EGF-type aspartate/asparagine hydroxylation site [PS00010] (54-65)
  IPR000152 EGF-type aspartate/asparagine hydroxylation site [PS00010] (93-104)
  IPR000742 EGF-like domain [PF00008] (43-70)
  IPR000742 EGF-like domain [PS00022] (102-113)
  IPR000742 EGF-like domain [PS01186] (63-75)
  IPR000742 EGF-like domain [PS50026] (39-76)
  IPR000742 EGF-like domain [PS50026] (78-114)
  IPR000742 EGF-like domain [SM00181] (42-76)
  IPR000742 EGF-like domain [SM00181] (81-114)
  IPR001881 EGF-like calcium-binding domain [SM00179] (41-76)
  IPR001881 EGF-like calcium-binding domain [SM00179] (78-114)
  IPR002035 von Willebrand factor, type A [PF00092] (123-211)
  IPR002035 von Willebrand factor, type A [PS50234] (123-219)
  IPR013032 EGF-like, conserved site [PF12661] (87-104)
  IPR018097 EGF-like calcium-binding, conserved site [PS01187] (78-102)
  IPR036465 von Willebrand factor A-like domain superfamily [G3DSA:3.40.50.410] (118-218)
  IPR036465 von Willebrand factor A-like domain superfamily [SSF53300] (97-213)
  IPR052229 Collagen VI and Biomineralization Protein PIF [PTHR22588] (84-217)